Protein AF-A0A7S2KUC4-F1 (afdb_monomer)

Secondary structure (DSSP, 8-state):
-HHHHHHHHHHHHHHHHHT--HHHHHHHTTTTTTTTS---------------------------TT---EEEEETTS---HHHHHHHHHHHHHHHHHHTHHHHHHHHHHHHHHH-SS------------TTTHHHHS-HHHHHHHHHHHHHHHHHEEEE--SSSSHHHHHHHHHHHHHHHHHHHHS-SS-PPPSEEEEETHHHHHHHHHHHHTS---TT----TTGGGHHHHHHHHHHHHHT-EEEE---TTS---TTGGGT-S----------

Organism: NCBI:txid267567

Sequence (274 aa):
RSGKTTALLAIAARYVASTTNSFFHDLLECEATKSTATGEVGDLNQRPSKRQRRHGNDMQTSQSVNEPRVVILDIDHCVNPIKLMLAVREAVLRRFHETDVSRKWIRELKANNNAQGDVTGTTNMEEDSEAQLYDELSAREKKMIERTIMSCLGRINIVQPRDFTYLSLVATLEGLRQRLDHEKKDNNQKQAPTLIMVDSMSTLDSSTQFQESLPAAKGSYSGLSDRNEFFRQLIRLRDAHEVAIIGTSLTTAGRCSIWEKIVTHRVSIEKGMN

Foldseek 3Di:
DLVQLLVLLLVLLLVQLLQDPLLPCVLPVVPVVPPPPDDDDDDDDDDDDDDDPPDDDPPPPPLPLDRAFEEEAPAVVSDDVVSSLVSNLVSNLVSCVVCVVVSVVSVVVVCVVVPPPDDDDDDDDDDDDPPPVLVVDDPVVVVSSVVSSVSSVVRYHYQYFPHNAPVSLLVSLVVLLVVQVCVVPVPPSHARHQEYEYPAVLSVLVNLVVVVPDPDPPPPPVDPVVSCSSVVSVVCSCVVRVHHYHHHDDPVSPPPVVCVVVDPDDDDDDDDPD

pLDDT: mean 70.8, std 19.53, range [30.44, 95.75]

Structure (mmCIF, N/CA/C/O backbone):
data_AF-A0A7S2KUC4-F1
#
_entry.id   AF-A0A7S2KUC4-F1
#
loop_
_atom_site.group_PDB
_atom_site.id
_atom_site.type_symbol
_atom_site.label_atom_id
_atom_site.label_alt_id
_atom_site.label_comp_id
_atom_site.label_asym_id
_atom_site.label_entity_id
_atom_site.label_seq_id
_atom_site.pdbx_PDB_ins_code
_atom_site.Cartn_x
_atom_site.Cartn_y
_atom_site.Cartn_z
_atom_site.occupancy
_atom_site.B_iso_or_equiv
_atom_site.auth_seq_id
_atom_site.auth_comp_id
_atom_site.auth_asym_id
_atom_site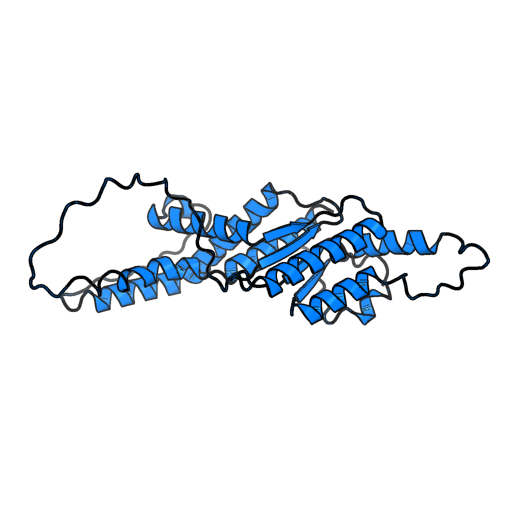.auth_atom_id
_atom_site.pdbx_PDB_model_num
ATOM 1 N N . ARG A 1 1 ? 6.020 15.770 -9.125 1.00 48.53 1 ARG A N 1
ATOM 2 C CA . ARG A 1 1 ? 6.408 14.402 -8.685 1.00 48.53 1 ARG A CA 1
ATOM 3 C C . ARG A 1 1 ? 5.965 14.111 -7.250 1.00 48.53 1 ARG A C 1
ATOM 5 O O . ARG A 1 1 ? 5.350 13.077 -7.054 1.00 48.53 1 ARG A O 1
ATOM 12 N N . SER A 1 2 ? 6.129 15.044 -6.301 1.00 51.44 2 SER A N 1
ATOM 13 C CA . SER A 1 2 ? 5.744 14.861 -4.885 1.00 51.44 2 SER A CA 1
ATOM 14 C C . SER A 1 2 ? 4.291 14.413 -4.625 1.00 51.44 2 SER A C 1
ATOM 16 O O . SER A 1 2 ? 4.044 13.761 -3.617 1.00 51.44 2 SER A O 1
ATOM 18 N N . GLY A 1 3 ? 3.336 14.724 -5.512 1.00 57.81 3 GLY A N 1
ATOM 19 C CA . GLY A 1 3 ? 1.936 14.303 -5.367 1.00 57.81 3 GLY A CA 1
ATOM 20 C C . GLY A 1 3 ? 1.679 12.801 -5.573 1.00 57.81 3 GLY A C 1
ATOM 21 O O . GLY A 1 3 ? 0.796 12.258 -4.922 1.00 57.81 3 GLY A O 1
ATOM 22 N N . LYS A 1 4 ? 2.465 12.109 -6.414 1.00 61.16 4 LYS A N 1
ATOM 23 C CA . LYS A 1 4 ? 2.241 10.684 -6.742 1.00 61.16 4 LYS A CA 1
ATOM 24 C C . LYS A 1 4 ? 2.578 9.767 -5.575 1.00 61.16 4 LYS A C 1
ATOM 26 O O . LYS A 1 4 ? 1.741 8.987 -5.134 1.00 61.16 4 LYS A O 1
ATOM 31 N N . THR A 1 5 ? 3.777 9.956 -5.033 1.00 65.56 5 THR A N 1
ATOM 32 C CA . THR A 1 5 ? 4.242 9.259 -3.841 1.00 65.56 5 THR A CA 1
ATOM 33 C C . THR A 1 5 ? 3.299 9.533 -2.679 1.00 65.56 5 THR A C 1
ATOM 35 O O . THR A 1 5 ? 2.983 8.634 -1.918 1.00 65.56 5 THR A O 1
ATOM 38 N N . THR A 1 6 ? 2.734 10.742 -2.596 1.00 72.75 6 THR A N 1
ATOM 39 C CA . THR A 1 6 ? 1.732 11.067 -1.569 1.00 72.75 6 THR A CA 1
ATOM 40 C C . THR A 1 6 ? 0.452 10.227 -1.717 1.00 72.75 6 THR A C 1
ATOM 42 O O . THR A 1 6 ? -0.046 9.725 -0.714 1.00 72.75 6 THR A O 1
ATOM 45 N N . ALA A 1 7 ? -0.052 9.997 -2.937 1.00 82.06 7 ALA A N 1
ATOM 46 C CA . ALA A 1 7 ? -1.231 9.151 -3.158 1.00 82.06 7 ALA A CA 1
ATOM 47 C C . ALA A 1 7 ? -0.965 7.671 -2.835 1.00 82.06 7 ALA A C 1
ATOM 49 O O . ALA A 1 7 ? -1.777 7.027 -2.175 1.00 82.06 7 ALA A O 1
ATOM 50 N N . LEU A 1 8 ? 0.187 7.138 -3.253 1.00 86.69 8 LEU A N 1
ATOM 51 C CA . LEU A 1 8 ? 0.564 5.750 -2.979 1.00 86.69 8 LEU A CA 1
ATOM 52 C C . LEU A 1 8 ? 0.764 5.503 -1.475 1.00 86.69 8 LEU A C 1
ATOM 54 O O . LEU A 1 8 ? 0.266 4.510 -0.947 1.00 86.69 8 LEU A O 1
ATOM 58 N N . LEU A 1 9 ? 1.394 6.448 -0.768 1.00 90.88 9 LEU A N 1
ATOM 59 C CA . LEU A 1 9 ? 1.511 6.414 0.693 1.00 90.88 9 LEU A CA 1
ATOM 60 C C . LEU A 1 9 ? 0.141 6.474 1.379 1.00 90.88 9 LEU A C 1
ATOM 62 O O . LEU A 1 9 ? -0.088 5.729 2.328 1.00 90.88 9 LEU A O 1
ATOM 66 N N . ALA A 1 10 ? -0.783 7.306 0.889 1.00 90.31 10 ALA A N 1
ATOM 67 C CA . ALA A 1 10 ? -2.141 7.385 1.428 1.00 90.31 10 ALA A CA 1
ATOM 68 C C . ALA A 1 10 ? -2.924 6.075 1.230 1.00 90.31 10 ALA A C 1
ATOM 70 O O . ALA A 1 10 ? -3.626 5.637 2.142 1.00 90.31 10 ALA A O 1
ATOM 71 N N . ILE A 1 11 ? -2.779 5.417 0.075 1.00 91.31 11 ILE A N 1
ATOM 72 C CA . ILE A 1 11 ? -3.391 4.106 -0.191 1.00 91.31 11 ILE A CA 1
ATOM 73 C C . ILE A 1 11 ? -2.800 3.041 0.740 1.00 91.31 11 ILE A C 1
ATOM 75 O O . ILE A 1 11 ? -3.562 2.315 1.376 1.00 91.31 11 ILE A O 1
ATOM 79 N N . ALA A 1 12 ? -1.469 2.974 0.870 1.00 92.94 12 ALA A N 1
ATOM 80 C CA . ALA A 1 12 ? -0.803 2.041 1.781 1.00 92.94 12 ALA A CA 1
ATOM 81 C C . ALA A 1 12 ? -1.276 2.241 3.229 1.00 92.94 12 ALA A C 1
ATOM 83 O O . ALA A 1 12 ? -1.695 1.290 3.889 1.00 92.94 12 ALA A O 1
ATOM 84 N N . ALA A 1 13 ? -1.270 3.492 3.697 1.00 93.75 13 ALA A N 1
ATOM 85 C CA . ALA A 1 13 ? -1.731 3.873 5.025 1.00 93.75 13 ALA A CA 1
ATOM 86 C C . ALA A 1 13 ? -3.186 3.456 5.269 1.00 93.75 13 ALA A C 1
ATOM 88 O O . ALA A 1 13 ? -3.485 2.817 6.278 1.00 93.75 13 ALA A O 1
ATOM 89 N N . ARG A 1 14 ? -4.087 3.755 4.325 1.00 92.94 14 ARG A N 1
ATOM 90 C CA . ARG A 1 14 ? -5.501 3.371 4.417 1.00 92.94 14 ARG A CA 1
ATOM 91 C C . ARG A 1 14 ? -5.710 1.869 4.411 1.00 92.94 14 ARG A C 1
ATOM 93 O O . ARG A 1 14 ? -6.513 1.387 5.204 1.00 92.94 14 ARG A O 1
ATOM 100 N N . TYR A 1 15 ? -5.008 1.133 3.557 1.00 93.44 15 TYR A N 1
ATOM 101 C CA . TYR A 1 15 ? -5.121 -0.322 3.497 1.00 93.44 15 TYR A CA 1
ATOM 102 C C . TYR A 1 15 ? -4.732 -0.960 4.836 1.00 93.44 15 TYR A C 1
ATOM 104 O O . TYR A 1 15 ? -5.495 -1.735 5.413 1.00 93.44 15 TYR A O 1
ATOM 112 N N . VAL A 1 16 ? -3.581 -0.568 5.382 1.00 92.88 16 VAL A N 1
ATOM 113 C CA . VAL A 1 16 ? -3.057 -1.091 6.650 1.00 92.88 16 VAL A CA 1
ATOM 114 C C . VAL A 1 16 ? -3.937 -0.676 7.838 1.00 92.88 16 VAL A C 1
ATOM 116 O O . VAL A 1 16 ? -4.210 -1.503 8.710 1.00 92.88 16 VAL A O 1
ATOM 119 N N . ALA A 1 17 ? -4.446 0.560 7.857 1.00 91.56 17 ALA A N 1
ATOM 120 C CA . ALA A 1 17 ? -5.370 1.029 8.891 1.00 91.56 17 ALA A CA 1
ATOM 121 C C . ALA A 1 17 ? -6.743 0.340 8.816 1.00 91.56 17 ALA A C 1
ATOM 123 O O . ALA A 1 17 ? -7.307 -0.011 9.844 1.00 91.56 17 ALA A O 1
ATOM 124 N N . SER A 1 18 ? -7.285 0.100 7.621 1.00 89.75 18 SER A N 1
ATOM 125 C CA . SER A 1 18 ? -8.616 -0.514 7.461 1.00 89.75 18 SER A CA 1
ATOM 126 C C . SER A 1 18 ? -8.637 -1.991 7.848 1.00 89.75 18 SER A C 1
ATOM 128 O O . SER A 1 18 ? -9.672 -2.514 8.250 1.00 89.75 18 SER A O 1
ATOM 130 N N . THR A 1 19 ? -7.487 -2.651 7.733 1.00 87.19 19 THR A N 1
ATOM 131 C CA . THR A 1 19 ? -7.305 -4.081 8.009 1.00 87.19 19 THR A CA 1
ATOM 132 C C . THR A 1 19 ? -6.829 -4.371 9.430 1.00 87.19 19 THR A C 1
ATOM 134 O O . THR A 1 19 ? -6.684 -5.536 9.791 1.00 87.19 19 THR A O 1
ATOM 137 N N . THR A 1 20 ? -6.575 -3.345 10.251 1.00 84.44 20 THR A N 1
ATOM 138 C CA . THR A 1 20 ? -6.229 -3.565 11.658 1.00 84.44 20 THR A CA 1
ATOM 139 C C . THR A 1 20 ? -7.475 -3.826 12.494 1.00 84.44 20 THR A C 1
ATOM 141 O O . THR A 1 20 ? -8.468 -3.100 12.412 1.00 84.44 20 THR A O 1
ATOM 144 N N . ASN A 1 21 ? -7.385 -4.827 13.366 1.00 80.69 21 ASN A N 1
ATOM 145 C CA . ASN A 1 21 ? -8.414 -5.118 14.365 1.00 80.69 21 ASN A CA 1
ATOM 146 C C . ASN A 1 21 ? -8.075 -4.531 15.745 1.00 80.69 21 ASN A C 1
ATOM 148 O O . ASN A 1 21 ? -8.793 -4.776 16.716 1.00 80.69 21 ASN A O 1
ATOM 152 N N . SER A 1 22 ? -7.004 -3.734 15.844 1.00 78.88 22 SER A N 1
ATOM 153 C CA . SER A 1 22 ? -6.486 -3.190 17.110 1.00 78.88 22 SER A CA 1
ATOM 154 C C . SER A 1 22 ? -7.544 -2.451 17.938 1.00 78.88 22 SER A C 1
ATOM 156 O O . SER A 1 22 ? -7.530 -2.527 19.163 1.00 78.88 22 SER A O 1
ATOM 158 N N . PHE A 1 23 ? -8.507 -1.790 17.286 1.00 77.31 23 PHE A N 1
ATOM 159 C CA . PHE A 1 23 ? -9.583 -1.058 17.966 1.00 77.31 23 PHE A CA 1
ATOM 160 C C . PHE A 1 23 ? -10.619 -1.947 18.662 1.00 77.31 23 PHE A C 1
ATOM 162 O O . PHE A 1 23 ? -11.388 -1.459 19.489 1.00 77.31 23 PHE A O 1
ATOM 169 N N . PHE A 1 24 ? -10.654 -3.237 18.332 1.00 74.44 24 PHE A N 1
ATOM 170 C CA . PHE A 1 24 ? -11.605 -4.195 18.886 1.00 74.44 24 PHE A CA 1
ATOM 171 C C . PHE A 1 24 ? -10.948 -5.147 19.891 1.00 74.44 24 PHE A C 1
ATOM 173 O O . PHE A 1 24 ? -11.598 -5.534 20.861 1.00 74.44 24 PHE A O 1
ATOM 180 N N . HIS A 1 25 ? -9.658 -5.467 19.729 1.00 69.94 25 HIS A N 1
ATOM 181 C CA . HIS A 1 25 ? -8.921 -6.349 20.646 1.00 69.94 25 HIS A CA 1
ATOM 182 C C . HIS A 1 25 ? -8.871 -5.809 22.083 1.00 69.94 25 HIS A C 1
ATOM 184 O O . HIS A 1 25 ? -9.288 -6.508 23.004 1.00 69.94 25 HIS A O 1
ATOM 190 N N . ASP A 1 26 ? -8.508 -4.537 22.276 1.00 63.62 26 ASP A N 1
ATOM 191 C CA . ASP A 1 26 ? -8.471 -3.900 23.606 1.00 63.62 26 ASP A CA 1
ATOM 192 C C . ASP A 1 26 ? -9.860 -3.819 24.275 1.00 63.62 26 ASP A C 1
ATOM 194 O O . ASP A 1 26 ? -9.962 -3.633 25.492 1.00 63.62 26 ASP A O 1
ATOM 198 N N . LEU A 1 27 ? -10.941 -3.916 23.491 1.00 60.72 27 LEU A N 1
ATOM 199 C CA . LEU A 1 27 ? -12.302 -3.989 24.014 1.00 60.72 27 LEU A CA 1
ATOM 200 C C . LEU A 1 27 ? -12.669 -5.426 24.395 1.00 60.72 27 LEU A C 1
ATOM 202 O O . LEU A 1 27 ? -13.368 -5.599 25.389 1.00 60.72 27 LEU A O 1
ATOM 206 N N . LEU A 1 28 ? -12.245 -6.435 23.632 1.00 59.72 28 LEU A N 1
ATOM 207 C CA . LEU A 1 28 ? -12.617 -7.848 23.802 1.00 59.72 28 LEU A CA 1
ATOM 208 C C . LEU A 1 28 ? -11.747 -8.604 24.825 1.00 59.72 28 LEU A C 1
ATOM 210 O O . LEU A 1 28 ? -12.254 -9.476 25.524 1.00 59.72 28 LEU A O 1
ATOM 214 N N . GLU A 1 29 ? -10.475 -8.239 25.000 1.00 55.22 29 GLU A N 1
ATOM 215 C CA . GLU A 1 29 ? -9.544 -8.932 25.913 1.00 55.22 29 GLU A CA 1
ATOM 216 C C . GLU A 1 29 ? -9.874 -8.782 27.412 1.00 55.22 29 GLU A C 1
ATOM 218 O O . GLU A 1 29 ? -9.323 -9.499 28.251 1.00 55.22 29 GLU A O 1
ATOM 223 N N . CYS A 1 30 ? -10.825 -7.917 27.781 1.00 45.66 30 CYS A N 1
ATOM 224 C CA . CYS A 1 30 ? -11.305 -7.816 29.162 1.00 45.66 30 CYS A CA 1
ATOM 225 C C . CYS A 1 30 ? -12.110 -9.043 29.646 1.00 45.66 30 CYS A C 1
ATOM 227 O O . CYS A 1 30 ? -12.349 -9.148 30.849 1.00 45.66 30 CYS A O 1
ATOM 229 N N . GLU A 1 31 ? -12.515 -9.963 28.764 1.00 41.81 31 GLU A N 1
ATOM 230 C CA . GLU A 1 31 ? -13.236 -11.192 29.148 1.00 41.81 31 GLU A CA 1
ATOM 231 C C . GLU A 1 31 ? -12.295 -12.379 29.418 1.00 41.81 31 GLU A C 1
ATOM 233 O O . GLU A 1 31 ? -12.530 -13.159 30.340 1.00 41.81 31 GLU A O 1
ATOM 238 N N . ALA A 1 32 ? -11.170 -12.479 28.702 1.00 40.72 32 ALA A N 1
ATOM 239 C CA . ALA A 1 32 ? -10.271 -13.634 28.800 1.00 40.72 32 ALA A CA 1
ATOM 240 C C . ALA A 1 32 ? -9.505 -13.720 30.135 1.00 40.72 32 ALA A C 1
ATOM 242 O O . ALA A 1 32 ? -9.087 -14.799 30.544 1.00 40.72 32 ALA A O 1
ATOM 243 N N . THR A 1 33 ? -9.338 -12.601 30.845 1.00 40.59 33 THR A N 1
ATOM 244 C CA . THR A 1 33 ? -8.588 -12.553 32.114 1.00 40.59 33 THR A CA 1
ATOM 245 C C . THR A 1 33 ? -9.462 -12.649 33.366 1.00 40.59 33 THR A C 1
ATOM 247 O O . THR A 1 33 ? -8.925 -12.764 34.464 1.00 40.59 33 THR A O 1
ATOM 250 N N . LYS A 1 34 ? -10.797 -12.655 33.232 1.00 40.62 34 LYS A N 1
ATOM 251 C CA . LYS A 1 34 ? -11.718 -12.827 34.374 1.00 40.62 34 LYS A CA 1
ATOM 252 C C . LYS A 1 34 ? -12.204 -14.266 34.577 1.00 40.62 34 LYS A C 1
ATOM 254 O O . LYS A 1 34 ? -12.684 -14.579 35.658 1.00 40.62 34 LYS A O 1
ATOM 259 N N . SER A 1 35 ? -12.029 -15.156 33.597 1.00 36.62 35 SER A N 1
ATOM 260 C CA . SER A 1 35 ? -12.519 -16.544 33.676 1.00 36.62 35 SER A CA 1
ATOM 261 C C . SER A 1 35 ? -11.592 -17.528 34.417 1.00 36.62 35 SER A C 1
ATOM 263 O O . SER A 1 35 ? -11.930 -18.703 34.522 1.00 36.62 35 SER A O 1
ATOM 265 N N . THR A 1 36 ? -10.437 -17.098 34.935 1.00 37.47 36 THR A N 1
ATOM 266 C CA . 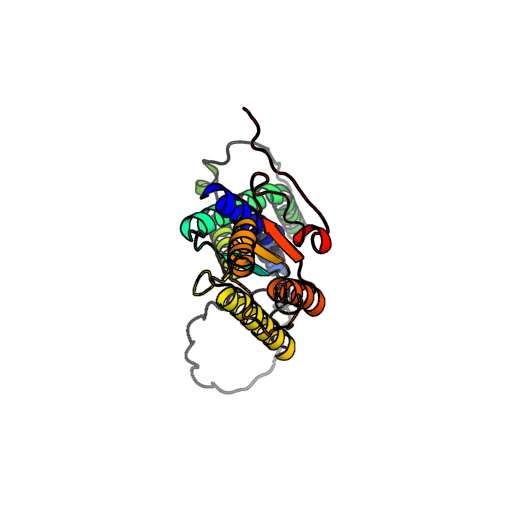THR A 1 36 ? -9.483 -17.977 35.654 1.00 37.47 36 THR A CA 1
ATOM 267 C C . THR A 1 36 ? -9.341 -17.678 37.146 1.00 37.47 36 THR A C 1
ATOM 269 O O . THR A 1 36 ? -8.501 -18.278 37.809 1.00 37.47 36 THR A O 1
ATOM 272 N N . ALA A 1 37 ? -10.169 -16.797 37.709 1.00 39.00 37 ALA A N 1
ATOM 273 C CA . ALA A 1 37 ? -10.096 -16.428 39.121 1.00 39.00 37 ALA A CA 1
ATOM 274 C C . ALA A 1 37 ? -11.438 -16.638 39.836 1.00 39.00 37 ALA A C 1
ATOM 276 O O . ALA A 1 37 ? -12.053 -15.683 40.288 1.00 39.00 37 ALA A O 1
ATOM 277 N N . THR A 1 38 ? -11.916 -17.879 39.922 1.00 39.94 38 THR A N 1
ATOM 278 C CA . THR A 1 38 ? -12.872 -18.314 40.961 1.00 39.94 38 THR A CA 1
ATOM 279 C C . THR A 1 38 ? -12.853 -19.842 41.056 1.00 39.94 38 THR A C 1
ATOM 281 O O . THR A 1 38 ? -13.310 -20.532 40.151 1.00 39.94 38 THR A O 1
ATOM 284 N N . GLY A 1 39 ? -12.285 -20.371 42.144 1.00 33.72 39 GLY A N 1
ATOM 285 C CA . GLY A 1 39 ? -12.227 -21.808 42.425 1.00 33.72 39 GLY A CA 1
ATOM 286 C C . GLY A 1 39 ? -11.070 -22.182 43.350 1.00 33.72 39 GLY A C 1
ATOM 287 O O . GLY A 1 39 ? -10.055 -22.700 42.898 1.00 33.72 39 GLY A O 1
ATOM 288 N N . GLU A 1 40 ? -11.211 -21.862 44.636 1.00 40.31 40 GLU A N 1
ATOM 289 C CA . GLU A 1 40 ? -10.335 -22.305 45.726 1.00 40.31 40 GLU A CA 1
ATOM 290 C C . GLU A 1 40 ? -10.386 -23.835 45.921 1.00 40.31 40 GLU A C 1
ATOM 292 O O . GLU A 1 40 ? -11.439 -24.444 45.750 1.00 40.31 40 GLU A O 1
ATOM 297 N N . VAL A 1 41 ? -9.263 -24.441 46.335 1.00 39.25 41 VAL A N 1
ATOM 298 C CA . VAL A 1 41 ? -9.060 -25.154 47.623 1.00 39.25 41 VAL A CA 1
ATOM 299 C C . VAL A 1 41 ? -7.841 -26.096 47.512 1.00 39.25 41 VAL A C 1
ATOM 301 O O . VAL A 1 41 ? -7.879 -27.091 46.803 1.00 39.25 41 VAL A O 1
ATOM 304 N N . GLY A 1 42 ? -6.785 -25.750 48.267 1.00 34.34 42 GLY A N 1
ATOM 305 C CA . GLY A 1 42 ? -5.837 -26.642 48.962 1.00 34.34 42 GLY A CA 1
ATOM 306 C C . GLY A 1 42 ? -4.931 -27.587 48.158 1.00 34.34 42 GLY A C 1
ATOM 307 O O . GLY A 1 42 ? -5.398 -28.593 47.650 1.00 34.34 42 GLY A O 1
ATOM 308 N N . ASP A 1 43 ? -3.608 -27.378 48.200 1.00 32.38 43 ASP A N 1
ATOM 309 C CA . ASP A 1 43 ? -2.782 -28.145 49.148 1.00 32.38 43 ASP A CA 1
ATOM 310 C C . ASP A 1 43 ? -1.354 -27.586 49.307 1.00 32.38 43 ASP A C 1
ATOM 312 O O . ASP A 1 43 ? -0.802 -26.910 48.436 1.00 32.38 43 ASP A O 1
ATOM 316 N N . LEU A 1 44 ? -0.795 -27.850 50.485 1.00 44.94 44 LEU A N 1
ATOM 317 C CA . LEU A 1 44 ? 0.478 -27.375 51.015 1.00 44.94 44 LEU A CA 1
ATOM 318 C C . LEU A 1 44 ? 1.720 -27.843 50.228 1.00 44.94 44 LEU A C 1
ATOM 320 O O . LEU A 1 44 ? 1.765 -28.922 49.650 1.00 44.94 44 LEU A O 1
ATOM 324 N N . ASN A 1 45 ? 2.799 -27.076 50.431 1.00 40.69 45 ASN A N 1
ATOM 325 C CA . ASN A 1 45 ? 4.216 -27.389 50.196 1.00 40.69 45 ASN A CA 1
ATOM 326 C C . ASN A 1 45 ? 4.755 -27.222 48.768 1.00 40.69 45 ASN A C 1
ATOM 328 O O . ASN A 1 45 ? 4.766 -28.170 47.988 1.00 40.69 45 ASN A O 1
ATOM 332 N N . GLN A 1 46 ? 5.431 -26.088 48.516 1.00 36.22 46 GLN A N 1
ATOM 333 C CA . GLN A 1 46 ? 6.778 -26.109 47.926 1.00 36.22 46 GLN A CA 1
ATOM 334 C C . GLN A 1 46 ? 7.552 -24.780 48.064 1.00 36.22 46 GLN A C 1
ATOM 336 O O . GLN A 1 46 ? 7.001 -23.687 48.109 1.00 36.22 46 GLN A O 1
ATOM 341 N N . ARG A 1 47 ? 8.870 -24.951 48.203 1.00 35.84 47 ARG A N 1
ATOM 342 C CA . ARG A 1 47 ? 9.942 -24.028 48.622 1.00 35.84 47 ARG A CA 1
ATOM 343 C C . ARG A 1 47 ? 10.129 -22.754 47.769 1.00 35.84 47 ARG A C 1
ATOM 345 O O . ARG A 1 47 ? 9.817 -22.756 46.581 1.00 35.84 47 ARG A O 1
ATOM 352 N N . PRO A 1 48 ? 10.778 -21.707 48.326 1.00 37.12 48 PRO A N 1
ATOM 353 C CA . PRO A 1 48 ? 11.031 -20.455 47.619 1.00 37.12 48 PRO A CA 1
ATOM 354 C C . PRO A 1 48 ? 12.150 -20.622 46.582 1.00 37.12 48 PRO A C 1
ATOM 356 O O . PRO A 1 48 ? 13.326 -20.765 46.923 1.00 37.12 48 PRO A O 1
ATOM 359 N N . SER A 1 49 ? 11.789 -20.578 45.299 1.00 35.88 49 SER A N 1
ATOM 360 C CA . SER A 1 49 ? 12.751 -20.530 44.197 1.00 35.88 49 SER A CA 1
ATOM 361 C C . SER A 1 49 ? 13.118 -19.084 43.849 1.00 35.88 49 SER A C 1
ATOM 363 O O . SER A 1 49 ? 12.269 -18.236 43.596 1.00 35.88 49 SER A O 1
ATOM 365 N N . LYS A 1 50 ? 14.430 -18.845 43.907 1.00 38.62 50 LYS A N 1
ATOM 366 C CA . LYS A 1 50 ? 15.256 -17.713 43.456 1.00 38.62 50 LYS A CA 1
ATOM 367 C C . LYS A 1 50 ? 14.558 -16.594 42.662 1.00 38.62 50 LYS A C 1
ATOM 369 O O . LYS A 1 50 ? 14.018 -16.813 41.586 1.00 38.62 50 LYS A O 1
ATOM 374 N N . ARG A 1 51 ? 14.764 -15.358 43.150 1.00 37.62 51 ARG A N 1
ATOM 375 C CA . ARG A 1 51 ? 14.630 -14.069 42.443 1.00 37.62 51 ARG A CA 1
ATOM 376 C C . ARG A 1 51 ? 15.065 -14.177 40.972 1.00 37.62 51 ARG A C 1
ATOM 378 O O . ARG A 1 51 ? 16.246 -14.047 40.652 1.00 37.62 51 ARG A O 1
ATOM 385 N N . GLN A 1 52 ? 14.093 -14.342 40.085 1.00 31.75 52 GLN A N 1
ATOM 386 C CA . GLN A 1 52 ? 14.254 -14.110 38.659 1.00 31.75 52 GLN A CA 1
ATOM 387 C C . GLN A 1 52 ? 14.170 -12.598 38.444 1.00 31.75 52 GLN A C 1
ATOM 389 O O . GLN A 1 52 ? 13.132 -11.971 38.667 1.00 31.75 52 GLN A O 1
ATOM 394 N N . ARG A 1 53 ? 15.311 -11.987 38.106 1.00 34.59 53 ARG A N 1
ATOM 395 C CA . ARG A 1 53 ? 15.370 -10.594 37.656 1.00 34.59 53 ARG A CA 1
ATOM 396 C C . ARG A 1 53 ? 14.385 -10.449 36.498 1.00 34.59 53 ARG A C 1
ATOM 398 O O . ARG A 1 53 ? 14.543 -11.113 35.479 1.00 34.59 53 ARG A O 1
ATOM 405 N N . ARG A 1 54 ? 13.383 -9.587 36.682 1.00 32.09 54 ARG A N 1
ATOM 406 C CA . ARG A 1 54 ? 12.529 -9.079 35.609 1.00 32.09 54 ARG A CA 1
ATOM 407 C C . ARG A 1 54 ? 13.447 -8.441 34.569 1.00 32.09 54 ARG A C 1
ATOM 409 O O . ARG A 1 54 ? 13.955 -7.343 34.791 1.00 32.09 54 ARG A O 1
ATOM 416 N N . HIS A 1 55 ? 13.722 -9.164 33.487 1.00 33.62 55 HIS A N 1
ATOM 417 C CA . HIS A 1 55 ? 14.162 -8.520 32.262 1.00 33.62 55 HIS A CA 1
ATOM 418 C C . HIS A 1 55 ? 13.038 -7.590 31.823 1.00 33.62 55 HIS A C 1
ATOM 420 O O . HIS A 1 55 ? 11.861 -7.939 31.926 1.00 33.62 55 HIS A O 1
ATOM 426 N N . GLY A 1 56 ? 13.434 -6.365 31.481 1.00 30.77 56 GLY A N 1
ATOM 427 C CA . GLY A 1 56 ? 12.529 -5.309 31.073 1.00 30.77 56 GLY A CA 1
ATOM 428 C C . GLY A 1 56 ? 11.619 -5.801 29.963 1.00 30.77 56 GLY A C 1
ATOM 429 O O . GLY A 1 56 ? 12.024 -6.619 29.144 1.00 30.77 56 GLY A O 1
ATOM 430 N N . ASN A 1 57 ? 10.385 -5.310 30.000 1.00 30.44 57 ASN A N 1
ATOM 431 C CA . ASN A 1 57 ? 9.407 -5.456 28.940 1.00 30.44 57 ASN A CA 1
ATOM 432 C C . ASN A 1 57 ? 10.054 -5.087 27.602 1.00 30.44 57 ASN A C 1
ATOM 434 O O . ASN A 1 57 ? 10.083 -3.913 27.228 1.00 30.44 57 ASN A O 1
ATOM 438 N N . ASP A 1 58 ? 10.538 -6.093 26.882 1.00 31.64 58 ASP A N 1
ATOM 439 C CA . ASP A 1 58 ? 10.629 -6.012 25.443 1.00 31.64 58 ASP A CA 1
ATOM 440 C C . ASP A 1 58 ? 9.200 -5.803 24.974 1.00 31.64 58 ASP A C 1
ATOM 442 O O . ASP A 1 58 ? 8.332 -6.672 25.071 1.00 31.64 58 ASP A O 1
ATOM 446 N N . MET A 1 59 ? 8.953 -4.588 24.505 1.00 37.59 59 MET A N 1
ATOM 447 C CA . MET A 1 59 ? 7.775 -4.202 23.756 1.00 37.59 59 MET A CA 1
ATOM 448 C C . MET A 1 59 ? 7.842 -4.884 22.380 1.00 37.59 59 MET A C 1
ATOM 450 O O . MET A 1 59 ? 7.788 -4.233 21.340 1.00 37.59 59 MET A O 1
ATOM 454 N N . GLN A 1 60 ? 7.986 -6.213 22.367 1.00 35.91 60 GLN A N 1
ATOM 455 C CA . GLN A 1 60 ? 7.568 -7.045 21.257 1.00 35.91 60 GLN A CA 1
ATOM 456 C C . GLN A 1 60 ? 6.057 -6.913 21.230 1.00 35.91 60 GLN A C 1
ATOM 458 O O . GLN A 1 60 ? 5.314 -7.638 21.885 1.00 35.91 60 GLN A O 1
ATOM 463 N N . THR A 1 61 ? 5.614 -5.889 20.508 1.00 42.25 61 THR A N 1
ATOM 464 C CA . THR A 1 61 ? 4.294 -5.877 19.908 1.00 42.25 61 THR A CA 1
ATOM 465 C C . THR A 1 61 ? 4.160 -7.224 19.217 1.00 42.25 61 THR A C 1
ATOM 467 O O . THR A 1 61 ? 4.802 -7.484 18.202 1.00 42.25 61 THR A O 1
ATOM 470 N N . SER A 1 62 ? 3.412 -8.130 19.839 1.00 43.59 62 SER A N 1
ATOM 471 C CA . SER A 1 62 ? 2.940 -9.351 19.218 1.00 43.59 62 SER A CA 1
ATOM 472 C C . SER A 1 62 ? 2.082 -8.901 18.045 1.00 43.59 62 SER A C 1
ATOM 474 O O . SER A 1 62 ? 0.878 -8.694 18.193 1.00 43.59 62 SER A O 1
ATOM 476 N N . GLN A 1 63 ? 2.725 -8.621 16.907 1.00 50.00 63 GLN A N 1
ATOM 477 C CA . GLN A 1 63 ? 2.053 -8.460 15.631 1.00 50.00 63 GLN A CA 1
ATOM 478 C C . GLN A 1 63 ? 1.194 -9.704 15.501 1.00 50.00 63 GLN A C 1
ATOM 480 O O . GLN A 1 63 ? 1.717 -10.819 15.474 1.00 50.00 63 GLN A O 1
ATOM 485 N N . SER A 1 64 ? -0.125 -9.517 15.561 1.00 53.03 64 SER A N 1
ATOM 486 C CA . SER A 1 64 ? -1.028 -10.644 15.419 1.00 53.03 64 SER A CA 1
ATOM 487 C C . SER A 1 64 ? -0.699 -11.312 14.086 1.00 53.03 64 SER A C 1
ATOM 489 O O . SER A 1 64 ? -0.472 -10.635 13.081 1.00 53.03 64 SER A O 1
ATOM 491 N N . VAL A 1 65 ? -0.607 -12.639 14.116 1.00 55.28 65 VAL A N 1
ATOM 492 C CA . VAL A 1 65 ? -0.047 -13.512 13.067 1.00 55.28 65 VAL A CA 1
ATOM 493 C C . VAL A 1 65 ? -0.711 -13.329 11.686 1.00 55.28 65 VAL A C 1
ATOM 495 O O . VAL A 1 65 ? -0.209 -13.834 10.689 1.00 55.28 65 VAL A O 1
ATOM 498 N N . ASN A 1 66 ? -1.795 -12.551 11.608 1.00 64.44 66 ASN A N 1
ATOM 499 C CA . ASN A 1 66 ? -2.655 -12.411 10.439 1.00 64.44 66 ASN A CA 1
ATOM 500 C C . ASN A 1 66 ? -2.815 -10.963 9.932 1.00 64.44 66 ASN A C 1
ATOM 502 O O . ASN A 1 66 ? -3.702 -10.709 9.116 1.00 64.44 66 ASN A O 1
ATOM 506 N N . GLU A 1 67 ? -2.046 -9.984 10.426 1.00 75.88 67 GLU A N 1
ATOM 507 C CA . GLU A 1 67 ? -2.182 -8.611 9.917 1.00 75.88 67 GLU A CA 1
ATOM 508 C C . GLU A 1 67 ? -1.446 -8.409 8.577 1.00 75.88 67 GLU A C 1
ATOM 510 O O . GLU A 1 67 ? -0.256 -8.721 8.460 1.00 75.88 67 GLU A O 1
ATOM 515 N N . PRO A 1 68 ? -2.105 -7.811 7.566 1.00 82.12 68 PRO A N 1
ATOM 516 C CA . PRO A 1 68 ? -1.519 -7.665 6.241 1.00 82.12 68 PRO A CA 1
ATOM 517 C C . PRO A 1 68 ? -0.353 -6.672 6.242 1.00 82.12 68 PRO A C 1
ATOM 519 O O . PRO A 1 68 ? -0.434 -5.587 6.834 1.00 82.12 68 PRO A O 1
ATOM 522 N N . ARG A 1 69 ? 0.720 -7.041 5.533 1.00 89.25 69 ARG A N 1
ATOM 523 C CA . ARG A 1 69 ? 1.933 -6.234 5.322 1.00 89.25 69 ARG A CA 1
ATOM 524 C C . ARG A 1 69 ? 1.961 -5.651 3.909 1.00 89.25 69 ARG A C 1
ATOM 526 O O . ARG A 1 69 ? 1.520 -6.293 2.953 1.00 89.25 69 ARG A O 1
ATOM 533 N N . VAL A 1 70 ? 2.520 -4.450 3.787 1.00 91.94 70 VAL A N 1
ATOM 534 C CA . VAL A 1 70 ? 2.695 -3.732 2.518 1.00 91.94 70 VAL A CA 1
ATOM 535 C C . VAL A 1 70 ? 4.179 -3.505 2.265 1.00 91.94 70 VAL A C 1
ATOM 537 O O . VAL A 1 70 ? 4.920 -3.146 3.178 1.00 91.94 70 VAL A O 1
ATOM 540 N N . VAL A 1 71 ? 4.613 -3.685 1.023 1.00 92.88 71 VAL A N 1
ATOM 541 C CA . VAL A 1 71 ? 5.953 -3.314 0.559 1.00 92.88 71 VAL A CA 1
ATOM 542 C C . VAL A 1 71 ? 5.823 -2.211 -0.485 1.00 92.88 71 VAL A C 1
ATOM 544 O O . VAL A 1 71 ? 5.055 -2.349 -1.430 1.00 92.88 71 VAL A O 1
ATOM 547 N N . ILE A 1 72 ? 6.575 -1.126 -0.338 1.00 92.75 72 ILE A N 1
ATOM 548 C CA . ILE A 1 72 ? 6.659 -0.031 -1.304 1.00 92.75 72 ILE A CA 1
ATOM 549 C C . ILE A 1 72 ? 8.041 -0.076 -1.949 1.00 92.75 72 ILE A C 1
ATOM 551 O O . ILE A 1 72 ? 9.044 0.143 -1.274 1.00 92.75 72 ILE A O 1
ATOM 555 N N . LEU A 1 73 ? 8.087 -0.346 -3.250 1.00 90.38 73 LEU A N 1
ATOM 556 C CA . LEU A 1 73 ? 9.269 -0.189 -4.088 1.00 90.38 73 LEU A CA 1
ATOM 557 C C . LEU A 1 73 ? 9.378 1.286 -4.492 1.00 90.38 73 LEU A C 1
ATOM 559 O O . LEU A 1 73 ? 8.717 1.734 -5.431 1.00 90.38 73 LEU A O 1
ATOM 563 N N . ASP A 1 74 ? 10.184 2.034 -3.739 1.00 89.31 74 ASP A N 1
ATOM 564 C CA . ASP A 1 74 ? 10.443 3.460 -3.949 1.00 89.31 74 ASP A CA 1
ATOM 565 C C . ASP A 1 74 ? 11.635 3.635 -4.887 1.00 89.31 74 ASP A C 1
ATOM 567 O O . ASP A 1 74 ? 12.781 3.796 -4.471 1.00 89.31 74 ASP A O 1
ATOM 571 N N . ILE A 1 75 ? 11.350 3.538 -6.180 1.00 84.56 75 ILE A N 1
ATOM 572 C CA . ILE A 1 75 ? 12.363 3.545 -7.233 1.00 84.56 75 ILE A CA 1
ATOM 573 C C . ILE A 1 75 ? 12.970 4.942 -7.410 1.00 84.56 75 ILE A C 1
ATOM 575 O O . ILE A 1 75 ? 14.147 5.078 -7.740 1.00 84.56 75 ILE A O 1
ATOM 579 N N . ASP A 1 76 ? 12.169 5.979 -7.173 1.00 82.06 76 ASP A N 1
ATOM 580 C CA . ASP A 1 76 ? 12.568 7.373 -7.364 1.00 82.06 76 ASP A CA 1
ATOM 581 C C . ASP A 1 76 ? 13.151 8.009 -6.087 1.00 82.06 76 ASP A C 1
ATOM 583 O O . ASP A 1 76 ? 13.415 9.214 -6.082 1.00 82.06 76 ASP A O 1
ATOM 587 N N . HIS A 1 77 ? 13.313 7.245 -4.999 1.00 84.31 77 HIS A N 1
ATOM 588 C CA . HIS A 1 77 ? 13.711 7.744 -3.671 1.00 84.31 77 HIS A CA 1
ATOM 589 C C . HIS A 1 77 ? 12.873 8.945 -3.200 1.00 84.31 77 HIS A C 1
ATOM 591 O O . HIS A 1 77 ? 13.375 9.903 -2.606 1.00 84.31 77 HIS A O 1
ATOM 597 N N . CYS A 1 78 ? 11.582 8.934 -3.521 1.00 83.56 78 CYS A N 1
ATOM 598 C CA . CYS A 1 78 ? 10.678 10.054 -3.287 1.00 83.56 78 CYS A CA 1
ATOM 599 C C . CYS A 1 78 ? 9.865 9.902 -1.998 1.00 83.56 78 CYS A C 1
ATOM 601 O O . CYS A 1 78 ? 9.137 10.833 -1.621 1.00 83.56 78 CYS A O 1
ATOM 603 N N . VAL A 1 79 ? 9.950 8.755 -1.314 1.00 87.31 79 VAL A N 1
ATOM 604 C CA . VAL A 1 79 ? 9.204 8.529 -0.077 1.00 87.31 79 VAL A CA 1
ATOM 605 C C . VAL A 1 79 ? 9.785 9.380 1.046 1.00 87.31 79 VAL A C 1
ATOM 607 O O . VAL A 1 79 ? 10.931 9.237 1.460 1.00 87.31 79 VAL A O 1
ATOM 610 N N . ASN A 1 80 ? 8.948 10.270 1.576 1.00 89.50 80 ASN A N 1
ATOM 611 C CA . ASN A 1 80 ? 9.271 11.080 2.740 1.00 89.50 80 ASN A CA 1
ATOM 612 C C . ASN A 1 80 ? 8.676 10.422 4.004 1.00 89.50 80 ASN A C 1
ATOM 614 O O . ASN A 1 80 ? 7.447 10.322 4.095 1.00 89.50 80 ASN A O 1
ATOM 618 N N . PRO A 1 81 ? 9.499 10.029 4.997 1.00 89.56 81 PRO A N 1
ATOM 619 C CA . PRO A 1 81 ? 9.022 9.373 6.218 1.00 89.56 81 PRO A CA 1
ATOM 620 C C . PRO A 1 81 ? 7.997 10.194 7.009 1.00 89.56 81 PRO A C 1
ATOM 622 O O . PRO A 1 81 ? 7.049 9.635 7.556 1.00 89.56 81 PRO A O 1
ATOM 625 N N . ILE A 1 82 ? 8.133 11.524 7.026 1.00 91.25 82 ILE A N 1
ATOM 626 C CA . ILE A 1 82 ? 7.190 12.421 7.709 1.00 91.25 82 ILE A CA 1
ATOM 627 C C . ILE A 1 82 ? 5.828 12.362 7.016 1.00 91.25 82 ILE A C 1
ATOM 629 O O . ILE A 1 82 ? 4.802 12.253 7.680 1.00 91.25 82 ILE A O 1
ATOM 633 N N . LYS A 1 83 ? 5.804 12.372 5.677 1.00 91.44 83 LYS A N 1
ATOM 634 C CA . LYS 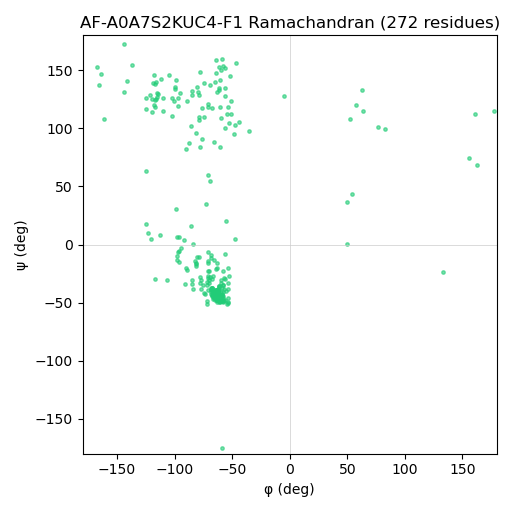A 1 83 ? 4.550 12.243 4.918 1.00 91.44 83 LYS A CA 1
ATOM 635 C C . LYS A 1 83 ? 3.888 10.888 5.132 1.00 91.44 83 LYS A C 1
ATOM 637 O O . LYS A 1 83 ? 2.671 10.843 5.257 1.00 91.44 83 LYS A O 1
ATOM 642 N N . LEU A 1 84 ? 4.672 9.809 5.201 1.00 92.88 84 LEU A N 1
ATOM 643 C CA . LEU A 1 84 ? 4.146 8.486 5.535 1.00 92.88 84 LEU A CA 1
ATOM 644 C C . LEU A 1 84 ? 3.514 8.488 6.932 1.00 92.88 84 LEU A C 1
ATOM 646 O O . LEU A 1 84 ? 2.381 8.049 7.087 1.00 92.88 84 LEU A O 1
ATOM 650 N N . MET A 1 85 ? 4.214 9.024 7.933 1.00 94.12 85 MET A N 1
ATOM 651 C CA . MET A 1 85 ? 3.705 9.111 9.302 1.00 94.12 85 MET A CA 1
ATOM 652 C C . MET A 1 85 ? 2.401 9.913 9.378 1.00 94.12 85 MET A C 1
ATOM 654 O O . MET A 1 85 ? 1.455 9.474 10.029 1.00 94.12 85 MET A O 1
ATOM 658 N N . LEU A 1 86 ? 2.326 11.059 8.694 1.00 93.44 86 LEU A N 1
ATOM 659 C CA . LEU A 1 86 ? 1.109 11.871 8.636 1.00 93.44 86 LEU A CA 1
ATOM 660 C C . LEU A 1 86 ? -0.038 11.127 7.941 1.00 93.44 86 LEU A C 1
ATOM 662 O O . LEU A 1 86 ? -1.138 11.093 8.485 1.00 93.44 86 LEU A O 1
ATOM 666 N N . ALA A 1 87 ? 0.225 10.472 6.807 1.00 94.56 87 ALA A N 1
ATOM 667 C CA . ALA A 1 87 ? -0.777 9.685 6.089 1.00 94.56 87 ALA A CA 1
ATOM 668 C C . ALA A 1 87 ? -1.304 8.511 6.932 1.00 94.56 87 ALA A C 1
ATOM 670 O O . ALA A 1 87 ? -2.506 8.256 6.954 1.00 94.56 87 ALA A O 1
ATOM 671 N N . VAL A 1 88 ? -0.425 7.814 7.663 1.00 95.75 88 VAL A N 1
ATOM 672 C CA . VAL A 1 88 ? -0.824 6.747 8.595 1.00 95.75 88 VAL A CA 1
ATOM 673 C C . VAL A 1 88 ? -1.648 7.313 9.743 1.00 95.75 88 VAL A C 1
ATOM 675 O O . VAL A 1 88 ? -2.703 6.764 10.046 1.00 95.75 88 VAL A O 1
ATOM 678 N N . ARG A 1 89 ? -1.220 8.420 10.358 1.00 94.31 89 ARG A N 1
ATOM 679 C CA . ARG A 1 89 ? -1.975 9.065 11.440 1.00 94.31 89 ARG A CA 1
ATOM 680 C C . ARG A 1 89 ? -3.379 9.459 10.985 1.00 94.31 89 ARG A C 1
ATOM 682 O O . ARG A 1 89 ? -4.341 9.139 11.676 1.00 94.31 89 ARG A O 1
ATOM 689 N N . GLU A 1 90 ? -3.494 10.106 9.829 1.00 93.38 90 GLU A N 1
ATOM 690 C CA . GLU A 1 90 ? -4.779 10.490 9.239 1.00 93.38 90 GLU A CA 1
ATOM 691 C C . GLU A 1 90 ? -5.657 9.260 8.966 1.00 93.38 90 GLU A C 1
ATOM 693 O O . GLU A 1 90 ? -6.816 9.220 9.373 1.00 93.38 90 GLU A O 1
ATOM 698 N N . ALA A 1 91 ? -5.104 8.217 8.340 1.00 94.62 91 ALA A N 1
ATOM 699 C CA . ALA A 1 91 ? -5.842 6.994 8.034 1.00 94.62 91 ALA A CA 1
ATOM 700 C C . ALA A 1 91 ? -6.344 6.274 9.296 1.00 94.62 91 ALA A C 1
ATOM 702 O O . ALA A 1 91 ? -7.487 5.817 9.331 1.00 94.62 91 ALA A O 1
ATOM 703 N N . VAL A 1 92 ? -5.513 6.195 10.339 1.00 94.19 92 VAL A N 1
ATOM 704 C CA . VAL A 1 92 ? -5.874 5.582 11.625 1.00 94.19 92 VAL A CA 1
ATOM 705 C C . VAL A 1 92 ? -6.955 6.397 12.329 1.00 94.19 92 VAL A C 1
ATOM 707 O O . VAL A 1 92 ? -7.907 5.813 12.837 1.00 94.19 92 VAL A O 1
ATOM 710 N N . LEU A 1 93 ? -6.855 7.728 12.328 1.00 91.44 93 LEU A N 1
ATOM 711 C CA . LEU A 1 93 ? -7.869 8.604 12.921 1.00 91.44 93 LEU A CA 1
ATOM 712 C C . LEU A 1 93 ? -9.216 8.506 12.224 1.00 91.44 93 LEU A C 1
ATOM 714 O O . LEU A 1 93 ? -10.254 8.424 12.881 1.00 91.44 93 LEU A O 1
ATOM 718 N N . ARG A 1 94 ? -9.190 8.478 10.893 1.00 91.19 94 ARG A N 1
ATOM 719 C CA . ARG A 1 94 ? -10.395 8.301 10.094 1.00 91.19 94 ARG A CA 1
ATOM 720 C C . ARG A 1 94 ? -11.048 6.962 10.397 1.00 91.19 94 ARG A C 1
ATOM 722 O O . ARG A 1 94 ? -12.234 6.907 10.693 1.00 91.19 94 ARG A O 1
ATOM 729 N N . ARG A 1 95 ? -10.254 5.886 10.419 1.00 90.31 95 ARG A N 1
ATOM 730 C CA . ARG A 1 95 ? -10.744 4.551 10.771 1.00 90.31 95 ARG A CA 1
ATOM 731 C C . ARG A 1 95 ? -11.293 4.505 12.194 1.00 90.31 95 ARG A C 1
ATOM 733 O O . ARG A 1 95 ? -12.298 3.841 12.443 1.00 90.31 95 ARG A O 1
ATOM 740 N N . PHE A 1 96 ? -10.643 5.196 13.127 1.00 90.19 96 PHE A N 1
ATOM 741 C CA . PHE A 1 96 ? -11.125 5.333 14.493 1.00 90.19 96 PHE A CA 1
ATOM 742 C C . PHE A 1 96 ? -12.508 5.997 14.507 1.00 90.19 96 PHE A C 1
ATOM 744 O O . PHE A 1 96 ? -13.423 5.438 15.098 1.00 90.19 96 PHE A O 1
ATOM 751 N N . HIS A 1 97 ? -12.726 7.094 13.789 1.00 88.25 97 HIS A N 1
ATOM 752 C CA . HIS A 1 97 ? -14.064 7.689 13.673 1.00 88.25 97 HIS A CA 1
ATOM 753 C C . HIS A 1 97 ? -15.086 6.756 13.017 1.00 88.25 97 HIS A C 1
ATOM 755 O O . HIS A 1 97 ? -16.148 6.512 13.581 1.00 88.25 97 HIS A O 1
ATOM 761 N N . GLU A 1 98 ? -14.748 6.160 11.873 1.00 88.38 98 GLU A N 1
ATOM 762 C CA . GLU A 1 98 ? -15.635 5.245 11.135 1.00 88.38 98 GLU A CA 1
ATOM 763 C C . GLU A 1 98 ? -16.103 4.051 11.982 1.00 88.38 98 GLU A C 1
ATOM 765 O O . GLU A 1 98 ? -17.173 3.496 11.751 1.00 88.38 98 GLU A O 1
ATOM 770 N N . THR A 1 99 ? -15.298 3.634 12.962 1.00 85.94 99 THR A N 1
ATOM 771 C CA . THR A 1 99 ? -15.611 2.504 13.846 1.00 85.94 99 THR A CA 1
ATOM 772 C C . THR A 1 99 ? -16.237 2.921 15.177 1.00 85.94 99 THR A C 1
ATOM 774 O O . THR A 1 99 ? -16.444 2.063 16.037 1.00 85.94 99 THR A O 1
ATOM 777 N N . ASP A 1 100 ? -16.569 4.200 15.374 1.00 85.81 100 ASP A N 1
ATOM 778 C CA . ASP A 1 100 ? -17.068 4.688 16.660 1.00 85.81 100 ASP A CA 1
ATOM 779 C C . ASP A 1 100 ? -18.420 4.092 17.053 1.00 85.81 100 ASP A C 1
ATOM 781 O O . ASP A 1 100 ? -18.563 3.571 18.161 1.00 85.81 100 ASP A O 1
ATOM 785 N N . VAL A 1 101 ? -19.364 4.035 16.109 1.00 82.88 101 VAL A N 1
ATOM 786 C CA . VAL A 1 101 ? -20.678 3.406 16.317 1.00 82.88 101 VAL A CA 1
ATOM 787 C C . VAL A 1 101 ? -20.519 1.951 16.763 1.00 82.88 101 VAL A C 1
ATOM 789 O O . VAL A 1 101 ? -21.096 1.537 17.769 1.00 82.88 101 VAL A O 1
ATOM 792 N N . SER A 1 102 ? -19.673 1.175 16.076 1.00 82.94 102 SER A N 1
ATOM 793 C CA . SER A 1 102 ? -19.400 -0.219 16.443 1.00 82.94 102 SER A CA 1
ATOM 794 C C . SER A 1 102 ? -18.748 -0.335 17.822 1.00 82.94 102 SER A C 1
ATOM 796 O O . SER A 1 102 ? -19.106 -1.215 18.603 1.00 82.94 102 SER A O 1
ATOM 798 N N . ARG A 1 103 ? -17.814 0.560 18.168 1.00 83.75 103 ARG A N 1
ATOM 799 C CA . ARG A 1 103 ? -17.193 0.574 19.500 1.00 83.75 103 ARG A CA 1
ATOM 800 C C . ARG A 1 103 ? -18.176 0.961 20.599 1.00 83.75 103 ARG A C 1
ATOM 802 O O . ARG A 1 103 ? -18.067 0.424 21.701 1.00 83.75 103 ARG A O 1
ATOM 809 N N . LYS A 1 104 ? -19.092 1.899 20.349 1.00 82.69 104 LYS A N 1
ATOM 810 C CA . LYS A 1 104 ? -20.150 2.284 21.294 1.00 82.69 104 LYS A CA 1
ATOM 811 C C . LYS A 1 104 ? -21.083 1.103 21.546 1.00 82.69 104 LYS A C 1
ATOM 813 O O . LYS A 1 104 ? -21.265 0.721 22.696 1.00 82.69 104 LYS A O 1
ATOM 818 N N . TRP A 1 105 ? -21.529 0.441 20.481 1.00 81.44 105 TRP A N 1
ATOM 819 C CA . TRP A 1 105 ? -22.350 -0.764 20.578 1.00 81.44 105 TRP A CA 1
ATOM 820 C C . TRP A 1 105 ? -21.665 -1.890 21.374 1.00 81.44 105 TRP A C 1
ATOM 822 O O . TRP A 1 105 ? -22.271 -2.472 22.268 1.00 81.44 105 TRP A O 1
ATOM 832 N N . ILE A 1 106 ? -20.370 -2.154 21.145 1.00 82.62 106 ILE A N 1
ATOM 833 C CA . ILE A 1 106 ? -19.608 -3.152 21.927 1.00 82.62 106 ILE A CA 1
ATOM 834 C C . ILE A 1 106 ? -19.522 -2.764 23.411 1.00 82.62 106 ILE A C 1
ATOM 836 O O . ILE A 1 106 ? -19.575 -3.638 24.279 1.00 82.62 106 ILE A O 1
ATOM 840 N N . ARG A 1 107 ? -19.364 -1.471 23.723 1.00 80.50 107 ARG A N 1
ATOM 841 C CA . ARG A 1 107 ? -19.341 -0.975 25.108 1.00 80.50 107 ARG A CA 1
ATOM 842 C C . ARG A 1 107 ? -20.693 -1.171 25.792 1.00 80.50 107 ARG A C 1
ATOM 844 O O . ARG A 1 107 ? -20.716 -1.675 26.910 1.00 80.50 107 ARG A O 1
ATOM 851 N N . GLU A 1 108 ? -21.788 -0.833 25.118 1.00 82.50 108 GLU A N 1
ATOM 852 C CA . GLU A 1 108 ? -23.158 -1.027 25.614 1.00 82.50 108 GLU A CA 1
ATOM 853 C C . GLU A 1 108 ? -23.475 -2.508 25.834 1.00 82.50 108 GLU A C 1
ATOM 855 O O . GLU A 1 108 ? -23.973 -2.880 26.892 1.00 82.50 108 GLU A O 1
ATOM 860 N N . LEU A 1 109 ? -23.100 -3.377 24.890 1.00 81.38 109 LEU A N 1
ATOM 861 C CA . LEU A 1 109 ? -23.277 -4.823 25.027 1.00 81.38 109 LEU A CA 1
ATOM 862 C C . LEU A 1 109 ? -22.549 -5.367 26.269 1.00 81.38 109 LEU A C 1
ATOM 864 O O . LEU A 1 109 ? -23.112 -6.149 27.032 1.00 81.38 109 LEU A O 1
ATOM 868 N N . LYS A 1 110 ? -21.317 -4.905 26.527 1.00 77.50 110 LYS A N 1
ATOM 869 C CA . LYS A 1 110 ? -20.582 -5.267 27.749 1.00 77.50 110 LYS A CA 1
ATOM 870 C C . LYS A 1 110 ? -21.189 -4.676 29.013 1.00 77.50 110 LYS A C 1
ATOM 872 O O . LYS A 1 110 ? -21.161 -5.336 30.048 1.00 77.50 110 LYS A O 1
ATOM 877 N N . ALA A 1 111 ? -21.686 -3.444 28.960 1.00 79.00 111 ALA A N 1
ATOM 878 C CA . ALA A 1 111 ? -22.370 -2.837 30.092 1.00 79.00 111 ALA A CA 1
ATOM 879 C C . ALA A 1 111 ? -23.605 -3.666 30.454 1.00 79.00 111 ALA A C 1
ATOM 881 O O . ALA A 1 111 ? -23.734 -4.055 31.603 1.00 79.00 111 ALA A O 1
ATOM 882 N N . ASN A 1 112 ? -24.416 -4.057 29.471 1.00 76.69 112 ASN A N 1
ATOM 883 C CA . ASN A 1 112 ? -25.619 -4.863 29.679 1.00 76.69 112 ASN A CA 1
ATOM 884 C C . ASN A 1 112 ? -25.312 -6.274 30.203 1.00 76.69 112 ASN A C 1
ATOM 886 O O . ASN A 1 112 ? -26.001 -6.748 31.101 1.00 76.69 112 ASN A O 1
ATOM 890 N N . ASN A 1 113 ? -24.248 -6.918 29.710 1.00 73.56 113 ASN A N 1
ATOM 891 C CA . ASN A 1 113 ? -23.814 -8.225 30.219 1.00 73.56 113 ASN A CA 1
ATOM 892 C C . ASN A 1 113 ? -23.279 -8.158 31.661 1.00 73.56 113 ASN A C 1
ATOM 894 O O . ASN A 1 113 ? -23.387 -9.130 32.399 1.00 73.56 113 ASN A O 1
ATOM 898 N N . ASN A 1 114 ? -22.703 -7.022 32.070 1.00 65.06 114 ASN A N 1
ATOM 899 C CA . ASN A 1 114 ? -22.234 -6.809 33.443 1.00 65.06 114 ASN A CA 1
ATOM 900 C C . ASN A 1 114 ? -23.321 -6.222 34.365 1.00 65.06 114 ASN A C 1
ATOM 902 O O . ASN A 1 114 ? -23.218 -6.360 35.579 1.00 65.06 114 ASN A O 1
ATOM 906 N N . ALA A 1 115 ? -24.347 -5.577 33.802 1.00 58.44 115 ALA A N 1
ATOM 907 C CA . ALA A 1 115 ? -25.440 -4.898 34.498 1.00 58.44 115 ALA A CA 1
ATOM 908 C C . ALA A 1 115 ? -26.710 -5.756 34.584 1.00 58.44 115 ALA A C 1
ATOM 910 O O . ALA A 1 115 ? -27.823 -5.236 34.678 1.00 58.44 115 ALA A O 1
ATOM 911 N N . GLN A 1 116 ? -26.562 -7.082 34.646 1.00 53.66 116 GLN A N 1
ATOM 912 C CA . GLN A 1 116 ? -27.589 -7.963 35.208 1.00 53.66 116 GLN A CA 1
ATOM 913 C C . GLN A 1 116 ? -27.641 -7.755 36.742 1.00 53.66 116 GLN A C 1
ATOM 915 O O . GLN A 1 116 ? -27.345 -8.640 37.540 1.00 53.66 116 GLN A O 1
ATOM 920 N N . GLY A 1 117 ? -27.942 -6.505 37.108 1.00 44.53 117 GLY A N 1
ATOM 921 C CA . GLY A 1 117 ? -27.708 -5.812 38.369 1.00 44.53 117 GLY A CA 1
ATOM 922 C C . GLY A 1 117 ? -27.843 -4.292 38.154 1.00 44.53 117 GLY A C 1
ATOM 923 O O . GLY A 1 117 ? -26.855 -3.575 38.228 1.00 44.53 117 GLY A O 1
ATOM 924 N N . ASP A 1 118 ? -29.074 -3.850 37.876 1.00 41.06 118 ASP A N 1
ATOM 925 C CA . ASP A 1 118 ? -29.613 -2.476 37.988 1.00 41.06 118 ASP A CA 1
ATOM 926 C C . ASP A 1 118 ? -29.281 -1.378 36.926 1.00 41.06 118 ASP A C 1
ATOM 928 O O . ASP A 1 118 ? -28.236 -0.739 36.924 1.00 41.06 118 ASP A O 1
ATOM 932 N N . VAL A 1 119 ? -30.267 -1.168 36.035 1.00 47.12 119 VAL A N 1
ATOM 933 C CA . VAL A 1 119 ? -31.007 0.074 35.668 1.00 47.12 119 VAL A CA 1
ATOM 934 C C . VAL A 1 119 ? -30.307 1.367 35.148 1.00 47.12 119 VAL A C 1
ATOM 936 O O . VAL A 1 119 ? -29.632 2.103 35.855 1.00 47.12 119 VAL A O 1
ATOM 939 N N . THR A 1 120 ? -30.727 1.714 33.911 1.00 44.97 120 THR A N 1
ATOM 940 C CA . THR A 1 120 ? -30.913 3.0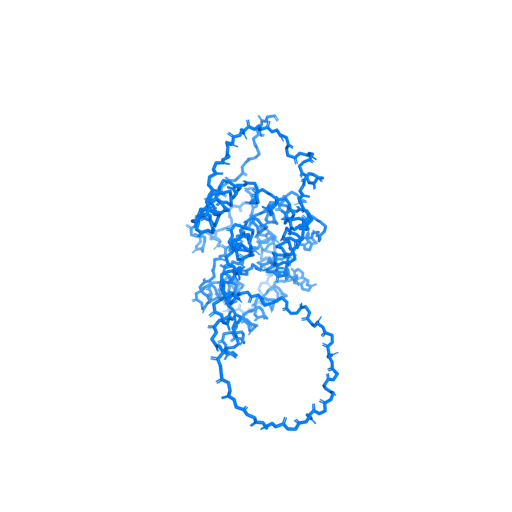19 33.204 1.00 44.97 120 THR A CA 1
ATOM 941 C C . THR A 1 120 ? -29.756 3.981 32.907 1.00 44.97 120 THR A C 1
ATOM 943 O O . THR A 1 120 ? -29.047 4.441 33.792 1.00 44.97 120 THR A O 1
ATOM 946 N N . GLY A 1 121 ? -29.723 4.463 31.654 1.00 40.78 121 GLY A N 1
ATOM 947 C CA . GLY A 1 121 ? -29.065 5.724 31.295 1.00 40.78 121 GLY A CA 1
ATOM 948 C C . GLY A 1 121 ? -29.100 6.050 29.798 1.00 40.78 121 GLY A C 1
ATOM 949 O O . GLY A 1 121 ? -28.516 5.340 28.991 1.00 40.78 121 GLY A O 1
ATOM 950 N N . THR A 1 122 ? -29.797 7.132 29.456 1.00 45.00 122 THR A N 1
ATOM 951 C CA . THR A 1 122 ? -30.060 7.750 28.140 1.00 45.00 122 THR A CA 1
ATOM 952 C C . THR A 1 122 ? -28.815 8.192 27.356 1.00 45.00 122 THR A C 1
ATOM 954 O O . THR A 1 122 ? -27.836 8.630 27.956 1.00 45.00 122 THR A O 1
ATOM 957 N N . THR A 1 123 ? -28.879 8.182 26.014 1.00 36.44 123 THR A N 1
ATOM 958 C CA . THR A 1 123 ? -27.816 8.723 25.141 1.00 36.44 123 THR A CA 1
ATOM 959 C C . THR A 1 123 ? -28.305 9.926 24.332 1.00 36.44 123 THR A C 1
ATOM 961 O O . THR A 1 123 ? -29.316 9.835 23.642 1.00 36.44 123 THR A O 1
ATOM 964 N N . ASN A 1 124 ? -27.562 11.033 24.411 1.00 37.16 124 ASN A N 1
ATOM 965 C CA . ASN A 1 124 ? -27.668 12.174 23.501 1.00 37.16 124 ASN A CA 1
ATOM 966 C C . ASN A 1 124 ? -26.552 12.068 22.451 1.00 37.16 124 ASN A C 1
ATOM 968 O O . ASN A 1 124 ? -25.441 11.638 22.772 1.00 37.16 124 ASN A O 1
ATOM 972 N N . MET A 1 125 ? -26.869 12.419 21.205 1.00 42.28 125 MET A N 1
ATOM 973 C CA . MET A 1 125 ? -25.907 12.576 20.113 1.00 42.28 125 MET A CA 1
ATOM 974 C C . MET A 1 125 ? -25.648 14.064 19.908 1.00 42.28 125 MET A C 1
ATOM 976 O O . MET A 1 125 ? -26.596 14.809 19.676 1.00 42.28 125 MET A O 1
ATOM 980 N N . GLU A 1 126 ? -24.383 14.465 19.947 1.00 45.97 126 GLU A N 1
ATOM 981 C CA . GLU A 1 126 ? -23.923 15.707 19.333 1.00 45.97 126 GLU A CA 1
ATOM 982 C C . GLU A 1 126 ? -22.786 15.354 18.371 1.00 45.97 126 GLU A C 1
ATOM 984 O O . GLU A 1 126 ? -21.847 14.635 18.720 1.00 45.97 126 GLU A O 1
ATOM 989 N N . GLU A 1 127 ? -22.953 15.787 17.125 1.00 56.31 127 GLU A N 1
ATOM 990 C CA . GLU A 1 127 ? -21.918 15.835 16.100 1.00 56.31 127 GLU A CA 1
ATOM 991 C C . GLU A 1 127 ? -21.154 17.145 16.283 1.00 56.31 127 GLU A C 1
ATOM 993 O O . GLU A 1 127 ? -21.802 18.186 16.286 1.00 56.31 127 GLU A O 1
ATOM 998 N N . ASP A 1 128 ? -19.816 17.123 16.359 1.00 41.62 128 ASP A N 1
ATOM 999 C CA . ASP A 1 128 ? -19.037 18.191 15.725 1.00 41.62 128 ASP A CA 1
ATOM 1000 C C . ASP A 1 128 ? -17.524 17.917 15.554 1.00 41.62 128 ASP A C 1
ATOM 1002 O O . ASP A 1 128 ? -16.827 17.439 16.443 1.00 41.62 128 ASP A O 1
ATOM 1006 N N . SER A 1 129 ? -17.044 18.298 14.363 1.00 53.00 129 SER A N 1
ATOM 1007 C CA . SER A 1 129 ? -15.698 18.771 13.980 1.00 53.00 129 SER A CA 1
ATOM 1008 C C . SER A 1 129 ? -14.420 17.960 14.332 1.00 53.00 129 SER A C 1
ATOM 1010 O O . SER A 1 129 ? -13.857 18.033 15.423 1.00 53.00 129 SER A O 1
ATOM 1012 N N . GLU A 1 130 ? -13.817 17.341 13.298 1.00 51.72 130 GLU A N 1
ATOM 1013 C CA . GLU A 1 130 ? -12.588 16.503 13.319 1.00 51.72 130 GLU A CA 1
ATOM 1014 C C . GLU A 1 130 ? -11.321 17.135 13.951 1.00 51.72 130 GLU A C 1
ATOM 1016 O O . GLU A 1 130 ? -10.394 16.408 14.316 1.00 51.72 130 GLU A O 1
ATOM 1021 N N . ALA A 1 131 ? -11.229 18.464 14.073 1.00 49.66 131 ALA A N 1
ATOM 1022 C CA . ALA A 1 131 ? -9.989 19.147 14.466 1.00 49.66 131 ALA A CA 1
ATOM 1023 C C . ALA A 1 131 ? -9.817 19.358 15.986 1.00 49.66 131 ALA A C 1
ATOM 1025 O O . ALA A 1 131 ? -8.686 19.531 16.438 1.00 49.66 131 ALA A O 1
ATOM 1026 N N . GLN A 1 132 ? -10.897 19.318 16.775 1.00 48.84 132 GLN A N 1
ATOM 1027 C CA . GLN A 1 132 ? -10.861 19.485 18.243 1.00 48.84 132 GLN A CA 1
ATOM 1028 C C . GLN A 1 132 ? -10.868 18.148 19.001 1.00 48.84 132 GLN A C 1
ATOM 1030 O O . GLN A 1 132 ? -10.508 18.072 20.174 1.00 48.84 132 GLN A O 1
ATOM 1035 N N . LEU A 1 133 ? -11.184 17.062 18.300 1.00 51.91 133 LEU A N 1
ATOM 1036 C CA . LEU A 1 133 ? -11.551 15.791 18.913 1.00 51.91 133 LEU A CA 1
ATOM 1037 C C . LEU A 1 133 ? -10.380 15.059 19.581 1.00 51.91 133 LEU A C 1
ATOM 1039 O O . LEU A 1 133 ? -10.587 14.268 20.493 1.00 51.91 133 LEU A O 1
ATOM 1043 N N . TYR A 1 134 ? -9.129 15.332 19.188 1.00 52.66 134 TYR A N 1
ATOM 1044 C CA . TYR A 1 134 ? -7.976 14.654 19.791 1.00 52.66 134 TYR A CA 1
ATOM 1045 C C . TYR A 1 134 ? -7.740 15.067 21.251 1.00 52.66 134 TYR A C 1
ATOM 1047 O O . TYR A 1 134 ? -7.209 14.261 22.017 1.00 52.66 134 TYR A O 1
ATOM 1055 N N . ASP A 1 135 ? -8.126 16.280 21.659 1.00 54.97 135 ASP A N 1
ATOM 1056 C CA . ASP A 1 135 ? -7.949 16.720 23.047 1.00 54.97 135 ASP A CA 1
ATOM 1057 C C . ASP A 1 135 ? -8.994 16.114 23.990 1.00 54.97 135 ASP A C 1
ATOM 1059 O O . ASP A 1 135 ? -8.641 15.767 25.120 1.00 54.97 135 ASP A O 1
ATOM 1063 N N . GLU A 1 136 ? -10.199 15.839 23.488 1.00 66.19 136 GLU A N 1
ATOM 1064 C CA . GLU A 1 136 ? -11.323 15.251 24.234 1.00 66.19 136 GLU A CA 1
ATOM 1065 C C . GLU A 1 136 ? -11.243 13.725 24.404 1.00 66.19 136 GLU A C 1
ATOM 1067 O O . GLU A 1 136 ? -11.975 13.143 25.206 1.00 66.19 136 GLU A O 1
ATOM 1072 N N . LEU A 1 137 ? -10.324 13.053 23.702 1.00 77.31 137 LEU A N 1
ATOM 1073 C CA . LEU A 1 137 ? -10.130 11.609 23.848 1.00 77.31 137 LEU A CA 1
ATOM 1074 C C . LEU A 1 137 ? -9.620 11.234 25.242 1.00 77.31 137 LEU A C 1
ATOM 1076 O O . LEU A 1 137 ? -8.681 11.835 25.781 1.00 77.31 137 LEU A O 1
ATOM 1080 N N . SER A 1 138 ? -10.151 10.135 25.778 1.00 83.81 138 SER A N 1
ATOM 1081 C CA . SER A 1 138 ? -9.638 9.554 27.015 1.00 83.81 138 SER A CA 1
ATOM 1082 C C . SER A 1 138 ? -8.173 9.122 26.855 1.00 83.81 138 SER A C 1
ATOM 1084 O O . SER A 1 138 ? -7.719 8.729 25.776 1.00 83.81 138 SER A O 1
ATOM 1086 N N . ALA A 1 139 ? -7.410 9.111 27.953 1.00 85.25 139 ALA A N 1
ATOM 1087 C CA . ALA A 1 139 ? -6.017 8.643 27.935 1.00 85.25 139 ALA A CA 1
ATOM 1088 C C . ALA A 1 139 ? -5.876 7.202 27.393 1.00 85.25 139 ALA A C 1
ATOM 1090 O O . ALA A 1 139 ? -4.863 6.854 26.783 1.00 85.25 139 ALA A O 1
ATOM 1091 N N . ARG A 1 140 ? -6.910 6.367 27.578 1.00 83.56 140 ARG A N 1
ATOM 1092 C CA . ARG A 1 140 ? -6.973 5.004 27.033 1.00 83.56 140 ARG A CA 1
ATOM 1093 C C . ARG A 1 140 ? -7.065 5.013 25.507 1.00 83.56 140 ARG A C 1
ATOM 1095 O O . ARG A 1 140 ? -6.348 4.254 24.860 1.00 83.56 140 ARG A O 1
ATOM 1102 N N . GLU A 1 141 ? -7.911 5.863 24.937 1.00 86.19 141 GLU A N 1
ATOM 1103 C CA . GLU A 1 141 ? -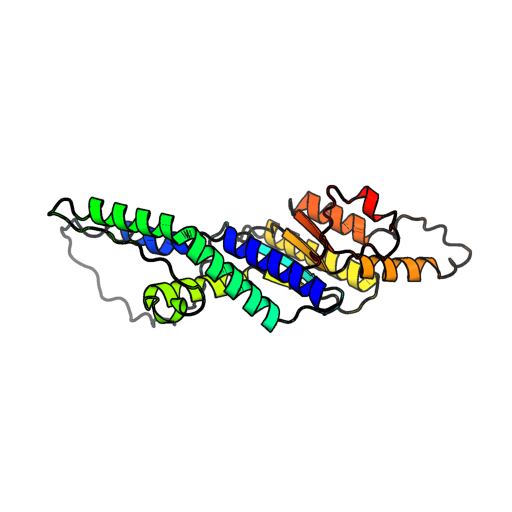8.081 5.974 23.485 1.00 86.19 141 GLU A CA 1
ATOM 1104 C C . GLU A 1 141 ? -6.842 6.552 22.817 1.00 86.19 141 GLU A C 1
ATOM 1106 O O . GLU A 1 141 ? -6.379 5.988 21.827 1.00 86.19 141 GLU A O 1
ATOM 1111 N N . LYS A 1 142 ? -6.236 7.591 23.409 1.00 88.19 142 LYS A N 1
ATOM 1112 C CA . LYS A 1 142 ? -4.958 8.150 22.937 1.00 88.19 142 LYS A CA 1
ATOM 1113 C C . LYS A 1 142 ? -3.893 7.055 22.821 1.00 88.19 142 LYS A C 1
ATOM 1115 O O . LYS A 1 142 ? -3.309 6.869 21.754 1.00 88.19 142 LYS A O 1
ATOM 1120 N N . LYS A 1 143 ? -3.731 6.243 23.872 1.00 89.00 143 LYS A N 1
ATOM 1121 C CA . LYS A 1 143 ? -2.785 5.114 23.893 1.00 89.00 143 LYS A CA 1
ATOM 1122 C C . LYS A 1 143 ? -3.112 4.033 22.854 1.00 89.00 143 LYS A C 1
ATOM 1124 O O . LYS A 1 143 ? -2.204 3.469 22.243 1.00 89.00 143 LYS A O 1
ATOM 1129 N N . MET A 1 144 ? -4.392 3.724 22.653 1.00 87.62 144 MET A N 1
ATOM 1130 C CA . MET A 1 144 ? -4.835 2.746 21.654 1.00 87.62 144 MET A CA 1
ATOM 1131 C C . MET A 1 144 ? -4.549 3.229 20.226 1.00 87.62 144 MET A C 1
ATOM 1133 O O . MET A 1 144 ? -4.047 2.458 19.404 1.00 87.62 144 MET A O 1
ATOM 1137 N N . ILE A 1 145 ? -4.813 4.506 19.934 1.00 91.12 145 ILE A N 1
ATOM 1138 C CA . ILE A 1 145 ? -4.512 5.116 18.635 1.00 91.12 145 ILE A CA 1
ATOM 1139 C C . ILE A 1 145 ? -3.003 5.106 18.387 1.00 91.12 145 ILE A C 1
ATOM 1141 O O . ILE A 1 145 ? -2.572 4.642 17.336 1.00 91.12 145 ILE A O 1
ATOM 1145 N N . GLU A 1 146 ? -2.189 5.526 19.358 1.00 91.88 146 GLU A N 1
ATOM 1146 C CA . GLU A 1 146 ? -0.724 5.503 19.241 1.00 91.88 146 GLU A CA 1
ATOM 1147 C C . GLU A 1 146 ? -0.185 4.097 18.964 1.00 91.88 146 GLU A C 1
ATOM 1149 O O . GLU A 1 146 ? 0.614 3.909 18.043 1.00 91.88 146 GLU A O 1
ATOM 1154 N N . ARG A 1 147 ? -0.667 3.082 19.695 1.00 90.31 147 ARG A N 1
ATOM 1155 C CA . ARG A 1 147 ? -0.291 1.682 19.446 1.00 90.31 147 ARG A CA 1
ATOM 1156 C C . ARG A 1 147 ? -0.674 1.244 18.032 1.00 90.31 147 ARG A C 1
ATOM 1158 O O . ARG A 1 147 ? 0.113 0.574 17.365 1.00 90.31 147 ARG A O 1
ATOM 1165 N N . THR A 1 148 ? -1.853 1.648 17.564 1.00 91.56 148 THR A N 1
ATOM 1166 C CA . THR A 1 148 ? -2.342 1.316 16.219 1.00 91.56 148 THR A CA 1
ATOM 1167 C C . THR A 1 148 ? -1.503 1.993 15.136 1.00 91.56 148 THR A C 1
ATOM 1169 O O . THR A 1 148 ? -1.145 1.342 14.156 1.00 91.56 148 THR A O 1
ATOM 1172 N N . ILE A 1 149 ? -1.112 3.258 15.326 1.00 93.81 149 ILE A N 1
ATOM 1173 C CA . ILE A 1 149 ? -0.191 3.973 14.427 1.00 93.81 149 ILE A CA 1
ATOM 1174 C C . ILE A 1 149 ? 1.143 3.229 14.342 1.00 93.81 149 ILE A C 1
ATOM 1176 O O . ILE A 1 149 ? 1.623 2.969 13.239 1.00 93.81 149 ILE A O 1
ATOM 1180 N N . MET A 1 150 ? 1.722 2.843 15.484 1.00 92.19 150 MET A N 1
ATOM 1181 C CA . MET A 1 150 ? 2.994 2.112 15.516 1.00 92.19 150 MET A CA 1
ATOM 1182 C C . MET A 1 150 ? 2.891 0.742 14.838 1.00 92.19 150 MET A C 1
ATOM 1184 O O . MET A 1 150 ? 3.780 0.383 14.066 1.00 92.19 150 MET A O 1
ATOM 1188 N N . SER A 1 151 ? 1.790 0.010 15.052 1.00 90.69 151 SER A N 1
ATOM 1189 C CA . SER A 1 151 ? 1.522 -1.238 14.324 1.00 90.69 151 SER A CA 1
ATOM 1190 C C . SER A 1 151 ? 1.462 -0.994 12.813 1.00 90.69 151 SER A C 1
ATOM 1192 O O . SER A 1 151 ? 2.145 -1.677 12.051 1.00 90.69 151 SER A O 1
ATOM 1194 N N . CYS A 1 152 ? 0.702 0.012 12.368 1.00 93.06 152 CYS A N 1
ATOM 1195 C CA . CYS A 1 152 ? 0.556 0.310 10.945 1.00 93.06 152 CYS A CA 1
ATOM 1196 C C . CYS A 1 152 ? 1.894 0.685 10.294 1.00 93.06 152 CYS A C 1
ATOM 1198 O O . CYS A 1 152 ? 2.218 0.179 9.221 1.00 93.06 152 CYS A O 1
ATOM 1200 N N . LEU A 1 153 ? 2.705 1.516 10.956 1.00 94.00 153 LEU A N 1
ATOM 1201 C CA . LEU A 1 153 ? 4.044 1.864 10.475 1.00 94.00 153 LEU A CA 1
ATOM 1202 C C . LEU A 1 153 ? 4.953 0.634 10.385 1.00 94.00 153 LEU A C 1
ATOM 1204 O O . LEU A 1 153 ? 5.628 0.455 9.377 1.00 94.00 153 LEU A O 1
ATOM 1208 N N . GLY A 1 154 ? 4.917 -0.254 11.382 1.00 91.12 154 GLY A N 1
ATOM 1209 C CA . GLY A 1 154 ? 5.689 -1.501 11.379 1.00 91.12 154 GLY A CA 1
ATOM 1210 C C . GLY A 1 154 ? 5.272 -2.512 10.301 1.00 91.12 154 GLY A C 1
ATOM 1211 O O . GLY A 1 154 ? 5.999 -3.474 10.052 1.00 91.12 154 GLY A O 1
ATOM 1212 N N . ARG A 1 155 ? 4.115 -2.317 9.653 1.00 90.62 155 ARG A N 1
ATOM 1213 C CA . ARG A 1 155 ? 3.609 -3.174 8.568 1.00 90.62 155 ARG A CA 1
ATOM 1214 C C . ARG A 1 155 ? 3.900 -2.636 7.166 1.00 90.62 155 ARG A C 1
ATOM 1216 O O . ARG A 1 155 ? 3.715 -3.381 6.202 1.00 90.62 155 ARG A O 1
ATOM 1223 N N . ILE A 1 156 ? 4.371 -1.394 7.037 1.00 93.56 156 ILE A N 1
ATOM 1224 C CA . ILE A 1 156 ? 4.735 -0.774 5.756 1.00 93.56 156 ILE A CA 1
ATOM 1225 C C . ILE A 1 156 ? 6.258 -0.797 5.607 1.00 93.56 156 ILE A C 1
ATOM 1227 O O . ILE A 1 156 ? 6.975 -0.071 6.289 1.00 93.56 156 ILE A O 1
ATOM 1231 N N . ASN A 1 157 ? 6.756 -1.610 4.680 1.00 91.88 157 ASN A N 1
ATOM 1232 C CA . ASN A 1 157 ? 8.180 -1.718 4.380 1.00 91.88 157 ASN A CA 1
ATOM 1233 C C . ASN A 1 157 ? 8.515 -0.915 3.127 1.00 91.88 157 ASN A C 1
ATOM 1235 O O . ASN A 1 157 ? 7.960 -1.175 2.064 1.00 91.88 157 ASN A O 1
ATOM 1239 N N . ILE A 1 158 ? 9.447 0.026 3.230 1.00 91.69 158 ILE A N 1
ATOM 1240 C CA . ILE A 1 158 ? 9.955 0.765 2.072 1.00 91.69 158 ILE A CA 1
ATOM 1241 C C . ILE A 1 158 ? 11.248 0.097 1.615 1.00 91.69 158 ILE A C 1
ATOM 1243 O O . ILE A 1 158 ? 12.174 -0.089 2.403 1.00 91.69 158 ILE A O 1
ATOM 1247 N N . VAL A 1 159 ? 11.308 -0.257 0.338 1.00 91.44 159 VAL A N 1
ATOM 1248 C CA . VAL A 1 159 ? 12.483 -0.830 -0.309 1.00 91.44 159 VAL A CA 1
ATOM 1249 C C . VAL A 1 159 ? 12.910 0.125 -1.409 1.00 91.44 159 VAL A C 1
ATOM 1251 O O . VAL A 1 159 ? 12.153 0.409 -2.334 1.00 91.44 159 VAL A O 1
ATOM 1254 N N . GLN A 1 160 ? 14.136 0.618 -1.290 1.00 89.69 160 GLN A N 1
ATOM 1255 C CA . GLN A 1 160 ? 14.748 1.522 -2.250 1.00 89.69 160 GLN A CA 1
ATOM 1256 C C . GLN A 1 160 ? 15.864 0.775 -2.991 1.00 89.69 160 GLN A C 1
ATOM 1258 O O . GLN A 1 160 ? 16.745 0.212 -2.331 1.00 89.69 160 GLN A O 1
ATOM 1263 N N . PRO A 1 161 ? 15.847 0.742 -4.334 1.00 86.69 161 PRO A N 1
ATOM 1264 C CA . PRO A 1 161 ? 16.979 0.266 -5.121 1.00 86.69 161 PRO A CA 1
ATOM 1265 C C . PRO A 1 161 ? 18.239 1.076 -4.800 1.00 86.69 161 PRO A C 1
ATOM 1267 O O . PRO A 1 161 ? 18.157 2.229 -4.391 1.00 86.69 161 PRO A O 1
ATOM 1270 N N . ARG A 1 162 ? 19.428 0.493 -4.981 1.00 85.62 162 ARG A N 1
ATOM 1271 C CA . ARG A 1 162 ? 20.687 1.210 -4.704 1.00 85.62 162 ARG A CA 1
ATOM 1272 C C . ARG A 1 162 ? 20.925 2.342 -5.701 1.00 85.62 162 ARG A C 1
ATOM 1274 O O . ARG A 1 162 ? 21.419 3.405 -5.339 1.00 85.62 162 ARG A O 1
ATOM 1281 N N . ASP A 1 163 ? 20.629 2.058 -6.959 1.00 81.62 163 ASP A N 1
ATOM 1282 C CA . ASP A 1 163 ? 20.680 3.006 -8.056 1.00 81.62 163 ASP A CA 1
ATOM 1283 C C . ASP A 1 163 ? 19.548 2.734 -9.055 1.00 81.62 163 ASP A C 1
ATOM 1285 O O . ASP A 1 163 ? 18.819 1.739 -8.963 1.00 81.62 163 ASP A O 1
ATOM 1289 N N . PHE A 1 164 ? 19.416 3.639 -10.020 1.00 74.00 164 PHE A N 1
ATOM 1290 C CA . PHE A 1 164 ? 18.362 3.619 -11.025 1.00 74.00 164 PHE A CA 1
ATOM 1291 C C . PHE A 1 164 ? 18.697 2.743 -12.253 1.00 74.00 164 PHE A C 1
ATOM 1293 O O . PHE A 1 164 ? 18.075 2.855 -13.311 1.00 74.00 164 PHE A O 1
ATOM 1300 N N . THR A 1 165 ? 19.700 1.865 -12.158 1.00 79.56 165 THR A N 1
ATOM 1301 C CA . THR A 1 165 ? 20.020 0.940 -13.251 1.00 79.56 165 THR A C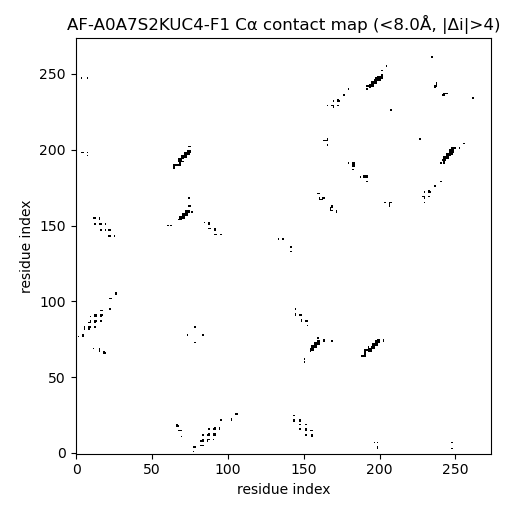A 1
ATOM 1302 C C . THR A 1 165 ? 19.039 -0.230 -13.280 1.00 79.56 165 THR A C 1
ATOM 1304 O O . THR A 1 165 ? 18.573 -0.709 -12.246 1.00 79.56 165 THR A O 1
ATOM 1307 N N . TYR A 1 166 ? 18.758 -0.754 -14.477 1.00 76.44 166 TYR A N 1
ATOM 1308 C CA . TYR A 1 166 ? 17.936 -1.959 -14.633 1.00 76.44 166 TYR A CA 1
ATOM 1309 C C . TYR A 1 166 ? 18.467 -3.139 -13.800 1.00 76.44 166 TYR A C 1
ATOM 1311 O O . TYR A 1 166 ? 17.691 -3.865 -13.186 1.00 76.44 166 TYR A O 1
ATOM 1319 N N . LEU A 1 167 ? 19.794 -3.291 -13.709 1.00 80.88 167 LEU A N 1
ATOM 1320 C CA . LEU A 1 167 ? 20.419 -4.353 -12.921 1.00 80.88 167 LEU A CA 1
ATOM 1321 C C . LEU A 1 167 ? 20.137 -4.201 -11.418 1.00 80.88 167 LEU A C 1
ATOM 1323 O O . LEU A 1 167 ? 19.798 -5.187 -10.769 1.00 80.88 167 LEU A O 1
ATOM 1327 N N . SER A 1 168 ? 20.222 -2.984 -10.873 1.00 83.50 168 SER A N 1
ATOM 1328 C CA . SER A 1 168 ? 19.862 -2.693 -9.476 1.00 83.50 168 SER A CA 1
ATOM 1329 C C . SER A 1 168 ? 18.386 -2.975 -9.198 1.00 83.50 168 SER A C 1
ATOM 1331 O O . SER A 1 168 ? 18.052 -3.568 -8.171 1.00 83.50 168 SER A O 1
ATOM 1333 N N . LEU A 1 169 ? 17.498 -2.628 -10.131 1.00 82.56 169 LEU A N 1
ATOM 1334 C CA . LEU A 1 169 ? 16.062 -2.891 -10.014 1.00 82.56 169 LEU A CA 1
ATOM 1335 C C . LEU A 1 169 ? 15.754 -4.393 -9.969 1.00 82.56 169 LEU A C 1
ATOM 1337 O O . LEU A 1 169 ? 15.035 -4.850 -9.080 1.00 82.56 169 LEU A O 1
ATOM 1341 N N . VAL A 1 170 ? 16.342 -5.165 -10.884 1.00 84.38 170 VAL A N 1
ATOM 1342 C CA . VAL A 1 170 ? 16.216 -6.630 -10.921 1.00 84.38 170 VAL A CA 1
ATOM 1343 C C . VAL A 1 170 ? 16.824 -7.261 -9.665 1.00 84.38 170 VAL A C 1
ATOM 1345 O O . VAL A 1 170 ? 16.188 -8.091 -9.024 1.00 84.38 170 VAL A O 1
ATOM 1348 N N . ALA A 1 171 ? 18.015 -6.829 -9.245 1.00 86.56 171 ALA A N 1
ATOM 1349 C CA . ALA A 1 171 ? 18.650 -7.326 -8.024 1.00 86.56 171 ALA A CA 1
ATOM 1350 C C . ALA A 1 171 ? 17.817 -7.025 -6.766 1.00 86.56 171 ALA A C 1
ATOM 1352 O O . ALA A 1 171 ? 17.761 -7.841 -5.848 1.00 86.56 171 ALA A O 1
ATOM 1353 N N . THR A 1 172 ? 17.138 -5.876 -6.730 1.00 88.88 172 THR A N 1
ATOM 1354 C CA . THR A 1 172 ? 16.248 -5.494 -5.625 1.00 88.88 172 THR A CA 1
ATOM 1355 C C . THR A 1 172 ? 15.023 -6.405 -5.556 1.00 88.88 172 THR A C 1
ATOM 1357 O O . THR A 1 172 ? 14.663 -6.857 -4.469 1.00 88.88 172 THR A O 1
ATOM 1360 N N . LEU A 1 173 ? 14.405 -6.726 -6.699 1.00 87.44 173 LEU A N 1
ATOM 1361 C CA . LEU A 1 173 ? 13.298 -7.687 -6.754 1.00 87.44 173 LEU A CA 1
ATOM 1362 C C . LEU A 1 173 ? 13.729 -9.099 -6.378 1.00 87.44 173 LEU A C 1
ATOM 1364 O O . LEU A 1 173 ? 13.020 -9.772 -5.636 1.00 87.44 173 LEU A O 1
ATOM 1368 N N . GLU A 1 174 ? 14.891 -9.534 -6.850 1.00 87.31 174 GLU A N 1
ATOM 1369 C CA . GLU A 1 174 ? 15.437 -10.840 -6.503 1.00 87.31 174 GLU A CA 1
ATOM 1370 C C . GLU A 1 174 ? 15.747 -10.929 -5.001 1.00 87.31 174 GLU A C 1
ATOM 1372 O O . GLU A 1 174 ? 15.396 -11.911 -4.350 1.00 87.31 174 GLU A O 1
ATOM 1377 N N . GLY A 1 175 ? 16.312 -9.871 -4.414 1.00 88.19 175 GLY A N 1
ATOM 1378 C CA . GLY A 1 175 ? 16.513 -9.776 -2.968 1.00 88.19 175 GLY A CA 1
ATOM 1379 C C . GLY A 1 175 ? 15.198 -9.787 -2.183 1.00 88.19 175 GLY A C 1
ATOM 1380 O O . GLY A 1 175 ? 15.111 -10.434 -1.137 1.00 88.19 175 GLY A O 1
ATOM 1381 N N . LEU A 1 176 ? 14.155 -9.120 -2.691 1.00 88.12 176 LEU A N 1
ATOM 1382 C CA . LEU A 1 176 ? 12.814 -9.182 -2.108 1.00 88.12 176 LEU A CA 1
ATOM 1383 C C . LEU A 1 176 ? 12.261 -10.609 -2.173 1.00 88.12 176 LEU A C 1
ATOM 138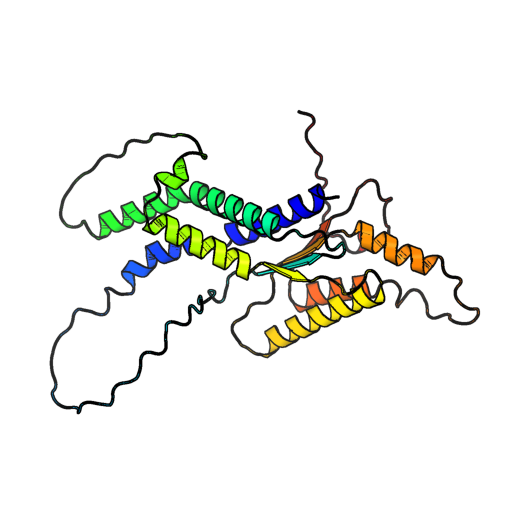5 O O . LEU A 1 176 ? 11.843 -11.135 -1.146 1.00 88.12 176 LEU A O 1
ATOM 1389 N N . ARG A 1 177 ? 12.316 -11.255 -3.342 1.00 86.88 177 ARG A N 1
ATOM 1390 C CA . ARG A 1 177 ? 11.875 -12.641 -3.546 1.00 86.88 177 ARG A CA 1
ATOM 1391 C C . ARG A 1 177 ? 12.560 -13.592 -2.575 1.00 86.88 177 ARG A C 1
ATOM 1393 O O . ARG A 1 177 ? 11.879 -14.319 -1.868 1.00 86.88 177 ARG A O 1
ATOM 1400 N N . GLN A 1 178 ? 13.888 -13.539 -2.480 1.00 86.62 178 GLN A N 1
ATOM 1401 C CA . GLN A 1 178 ? 14.647 -14.390 -1.563 1.00 86.62 178 GLN A CA 1
ATOM 1402 C C . GLN A 1 178 ? 14.213 -14.181 -0.113 1.00 86.62 178 GLN A C 1
ATOM 1404 O O . GLN A 1 178 ? 14.005 -15.153 0.608 1.00 86.62 178 GLN A O 1
ATOM 1409 N N . ARG A 1 179 ? 14.015 -12.929 0.320 1.00 84.88 179 ARG A N 1
ATOM 1410 C CA . ARG A 1 179 ? 13.502 -12.645 1.667 1.00 84.88 179 ARG A CA 1
ATOM 1411 C C . ARG A 1 179 ? 12.114 -13.241 1.893 1.00 84.88 179 ARG A C 1
ATOM 1413 O O . ARG A 1 179 ? 11.896 -13.831 2.944 1.00 84.88 179 ARG A O 1
ATOM 1420 N N . LEU A 1 180 ? 11.207 -13.131 0.924 1.00 83.69 180 LEU A N 1
ATOM 1421 C CA . LEU A 1 180 ? 9.870 -13.724 1.021 1.00 83.69 180 LEU A CA 1
ATOM 1422 C C . LEU A 1 180 ? 9.906 -15.258 0.999 1.00 83.69 180 LEU A C 1
ATOM 1424 O O . LEU A 1 180 ? 9.156 -15.902 1.729 1.00 83.69 180 LEU A O 1
ATOM 1428 N N . ASP A 1 181 ? 10.799 -15.853 0.209 1.00 84.06 181 ASP A N 1
ATOM 1429 C CA . ASP A 1 181 ? 11.039 -17.298 0.181 1.00 84.06 181 ASP A CA 1
ATOM 1430 C C . ASP A 1 181 ? 11.586 -17.801 1.526 1.00 84.06 181 ASP A C 1
ATOM 1432 O O . ASP A 1 181 ? 11.192 -18.871 1.990 1.00 84.06 181 ASP A O 1
ATOM 1436 N N . HIS A 1 182 ? 12.467 -17.032 2.174 1.00 82.25 182 HIS A N 1
ATOM 1437 C CA . HIS A 1 182 ? 12.959 -17.326 3.521 1.00 82.25 182 HIS A CA 1
ATOM 1438 C C . HIS A 1 182 ? 11.852 -17.204 4.572 1.00 82.25 182 HIS A C 1
ATOM 1440 O O . HIS A 1 182 ? 11.659 -18.139 5.344 1.00 82.25 182 HIS A O 1
ATOM 1446 N N . GLU A 1 183 ? 11.065 -16.122 4.547 1.00 79.06 183 GLU A N 1
ATOM 1447 C CA . GLU A 1 183 ? 9.909 -15.957 5.443 1.00 79.06 183 GLU A CA 1
ATOM 1448 C C . GLU A 1 183 ? 8.912 -17.122 5.300 1.00 79.06 183 GLU A C 1
ATOM 1450 O O . GLU A 1 183 ? 8.402 -17.619 6.301 1.00 79.06 183 GLU A O 1
ATOM 1455 N N . LYS A 1 184 ? 8.696 -17.623 4.075 1.00 77.06 184 LYS A N 1
ATOM 1456 C CA . LYS A 1 184 ? 7.829 -18.781 3.803 1.00 77.06 184 LYS A CA 1
ATOM 1457 C C . LYS A 1 184 ? 8.395 -20.101 4.341 1.00 77.06 184 LYS A C 1
ATOM 1459 O O . LYS A 1 184 ? 7.626 -20.952 4.776 1.00 77.06 184 LYS A O 1
ATOM 1464 N N . LYS A 1 185 ? 9.715 -20.302 4.275 1.00 77.06 185 LYS A N 1
ATOM 1465 C CA . LYS A 1 185 ? 10.380 -21.544 4.719 1.00 77.06 185 LYS A CA 1
ATOM 1466 C C . LYS A 1 185 ? 10.534 -21.633 6.226 1.00 77.06 185 LYS A C 1
ATOM 1468 O O . LYS A 1 185 ? 10.492 -22.733 6.769 1.00 77.06 185 LYS A O 1
ATOM 1473 N N . ASP A 1 186 ? 10.730 -20.498 6.886 1.00 67.81 186 ASP A N 1
ATOM 1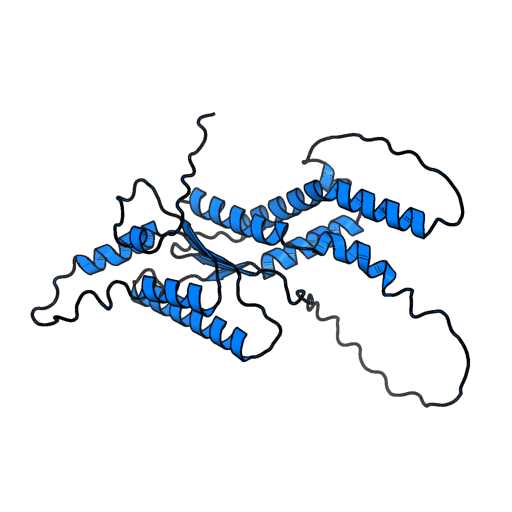474 C CA . ASP A 1 186 ? 11.115 -20.488 8.290 1.00 67.81 186 ASP A CA 1
ATOM 1475 C C . ASP A 1 186 ? 9.989 -20.935 9.236 1.00 67.81 186 ASP A C 1
ATOM 1477 O O . ASP A 1 186 ? 10.260 -21.079 10.424 1.00 67.81 186 ASP A O 1
ATOM 1481 N N . ASN A 1 187 ? 8.745 -21.159 8.769 1.00 57.09 187 ASN A N 1
ATOM 1482 C CA . ASN A 1 187 ? 7.542 -21.490 9.571 1.00 57.09 187 ASN A CA 1
ATOM 1483 C C . ASN A 1 187 ? 7.287 -20.561 10.779 1.00 57.09 187 ASN A C 1
ATOM 1485 O O . ASN A 1 187 ? 6.311 -20.719 11.514 1.00 57.09 187 ASN A O 1
ATOM 1489 N N . ASN A 1 188 ? 8.144 -19.565 10.976 1.00 54.69 188 ASN A N 1
ATOM 1490 C CA . ASN A 1 188 ? 7.952 -18.450 11.859 1.00 54.69 188 ASN A CA 1
ATOM 1491 C C . ASN A 1 188 ? 6.751 -17.697 11.307 1.00 54.69 188 ASN A C 1
ATOM 1493 O O . ASN A 1 188 ? 6.686 -17.425 10.115 1.00 54.69 188 ASN A O 1
ATOM 1497 N N . GLN A 1 189 ? 5.812 -17.392 12.192 1.00 56.19 189 GLN A N 1
ATOM 1498 C CA . GLN A 1 189 ? 4.472 -16.834 11.984 1.00 56.19 189 GLN A CA 1
ATOM 1499 C C . GLN A 1 189 ? 4.379 -15.505 11.190 1.00 56.19 189 GLN A C 1
ATOM 1501 O O . GLN A 1 189 ? 3.409 -14.765 11.320 1.00 56.19 189 GLN A O 1
ATOM 1506 N N . LYS A 1 190 ? 5.382 -15.135 10.392 1.00 61.31 190 LYS A N 1
ATOM 1507 C CA . LYS A 1 190 ? 5.391 -13.942 9.554 1.00 61.31 190 LYS A CA 1
ATOM 1508 C C . LYS A 1 190 ? 4.728 -14.261 8.222 1.00 61.31 190 LYS A C 1
ATOM 1510 O O . LYS A 1 190 ? 5.324 -14.867 7.339 1.00 61.31 190 LYS A O 1
ATOM 1515 N N . GLN A 1 191 ? 3.482 -13.823 8.090 1.00 66.62 191 GLN A N 1
ATOM 1516 C CA . GLN A 1 191 ? 2.751 -13.879 6.834 1.00 66.62 191 GLN A CA 1
ATOM 1517 C C . GLN A 1 191 ? 3.477 -13.061 5.750 1.00 66.62 191 GLN A C 1
ATOM 1519 O O . GLN A 1 191 ? 4.033 -11.983 6.019 1.00 66.62 191 GLN A O 1
ATOM 1524 N N . ALA A 1 192 ? 3.471 -13.588 4.523 1.00 72.38 192 ALA A N 1
ATOM 1525 C CA . ALA A 1 192 ? 3.955 -12.884 3.341 1.00 72.38 192 ALA A CA 1
ATOM 1526 C C . ALA A 1 192 ? 3.212 -11.540 3.172 1.00 72.38 192 ALA A C 1
ATOM 1528 O O . ALA A 1 192 ? 2.068 -11.401 3.620 1.00 72.38 192 ALA A O 1
ATOM 1529 N N . PRO A 1 193 ? 3.834 -10.521 2.552 1.00 81.06 193 PRO A N 1
ATOM 1530 C CA . PRO A 1 193 ? 3.155 -9.266 2.284 1.00 81.06 193 PRO A CA 1
ATOM 1531 C C . PRO A 1 193 ? 1.967 -9.506 1.364 1.00 81.06 193 PRO A C 1
ATOM 1533 O O . PRO A 1 193 ? 2.085 -10.174 0.350 1.00 81.06 193 PRO A O 1
ATOM 1536 N N . THR A 1 194 ? 0.829 -8.909 1.692 1.00 85.50 194 THR A N 1
ATOM 1537 C CA . THR A 1 194 ? -0.385 -9.023 0.873 1.00 85.50 194 THR A CA 1
ATOM 1538 C C . THR A 1 194 ? -0.375 -8.058 -0.310 1.00 85.50 194 THR A C 1
ATOM 1540 O O . THR A 1 194 ? -1.132 -8.232 -1.262 1.00 85.50 194 THR A O 1
ATOM 1543 N N . LEU A 1 195 ? 0.465 -7.017 -0.249 1.00 90.50 195 LEU A N 1
ATOM 1544 C CA . LEU A 1 195 ? 0.497 -5.945 -1.237 1.00 90.50 195 LEU A CA 1
ATOM 1545 C C . LEU A 1 195 ? 1.924 -5.448 -1.496 1.00 90.50 195 LEU A C 1
ATOM 1547 O O . LEU A 1 195 ? 2.650 -5.097 -0.564 1.00 90.50 195 LEU A O 1
ATOM 1551 N N . ILE A 1 196 ? 2.289 -5.343 -2.771 1.00 91.00 196 ILE A N 1
ATOM 1552 C CA . ILE A 1 196 ? 3.480 -4.645 -3.257 1.00 91.00 196 ILE A CA 1
ATOM 1553 C C . ILE A 1 196 ? 3.034 -3.447 -4.085 1.00 91.00 196 ILE A C 1
ATOM 1555 O O . ILE A 1 196 ? 2.212 -3.562 -4.991 1.00 91.00 196 ILE A O 1
ATOM 1559 N N . MET A 1 197 ? 3.592 -2.286 -3.782 1.00 91.25 197 MET A N 1
ATOM 1560 C CA . MET A 1 197 ? 3.314 -1.037 -4.471 1.00 91.25 197 MET A CA 1
ATOM 1561 C C . MET A 1 197 ? 4.586 -0.534 -5.139 1.00 91.25 197 MET A C 1
ATOM 1563 O O . MET A 1 197 ? 5.654 -0.594 -4.540 1.00 91.25 197 MET A O 1
ATOM 1567 N N . VAL A 1 198 ? 4.487 -0.033 -6.365 1.00 88.25 198 VAL A N 1
ATOM 1568 C CA . VAL A 1 198 ? 5.639 0.394 -7.164 1.00 88.25 198 VAL A CA 1
ATOM 1569 C C . VAL A 1 198 ? 5.456 1.847 -7.599 1.00 88.25 198 VAL A C 1
ATOM 1571 O O . VAL A 1 198 ? 4.517 2.159 -8.338 1.00 88.25 198 VAL A O 1
ATOM 1574 N N . ASP A 1 199 ? 6.351 2.727 -7.136 1.00 83.31 199 ASP A N 1
ATOM 1575 C CA . ASP A 1 199 ? 6.360 4.162 -7.458 1.00 83.31 199 ASP A CA 1
ATOM 1576 C C . ASP A 1 199 ? 7.681 4.551 -8.159 1.00 83.31 199 ASP A C 1
ATOM 1578 O O . ASP A 1 199 ? 8.743 4.470 -7.548 1.00 83.31 199 ASP A O 1
ATOM 1582 N N . SER A 1 200 ? 7.709 4.958 -9.432 1.00 77.69 200 SER A N 1
ATOM 1583 C CA . SER A 1 200 ? 6.627 4.916 -10.427 1.00 77.69 200 SER A CA 1
ATOM 1584 C C . SER A 1 200 ? 6.999 4.022 -11.612 1.00 77.69 200 SER A C 1
ATOM 1586 O O . SER A 1 200 ? 8.150 3.989 -12.047 1.00 77.69 200 SER A O 1
ATOM 1588 N N . MET A 1 201 ? 6.012 3.334 -12.191 1.00 76.25 201 MET A N 1
ATOM 1589 C CA . MET A 1 201 ? 6.206 2.486 -13.378 1.00 76.25 201 MET A CA 1
ATOM 1590 C C . MET A 1 201 ? 6.740 3.289 -14.562 1.00 76.25 201 MET A C 1
ATOM 1592 O O . MET A 1 201 ? 7.551 2.793 -15.334 1.00 76.25 201 MET A O 1
ATOM 1596 N N . SER A 1 202 ? 6.336 4.559 -14.672 1.00 74.69 202 SER A N 1
ATOM 1597 C CA . SER A 1 202 ? 6.835 5.456 -15.717 1.00 74.69 202 SER A CA 1
ATOM 1598 C C . SER A 1 202 ? 8.352 5.652 -15.659 1.00 74.69 202 SER A C 1
ATOM 1600 O O . SER A 1 202 ? 8.987 5.867 -16.694 1.00 74.69 202 SER A O 1
ATOM 1602 N N . THR A 1 203 ? 8.952 5.574 -14.468 1.00 72.56 203 THR A N 1
ATOM 1603 C CA . THR A 1 203 ? 10.406 5.656 -14.356 1.00 72.56 203 THR A CA 1
ATOM 1604 C C . THR A 1 203 ? 11.039 4.353 -14.851 1.00 72.56 203 THR A C 1
ATOM 1606 O O . THR A 1 203 ? 11.959 4.407 -15.663 1.00 72.56 203 THR A O 1
ATOM 1609 N N . LEU A 1 204 ? 10.488 3.188 -14.491 1.00 72.25 204 LEU A N 1
ATOM 1610 C CA . LEU A 1 204 ? 10.937 1.888 -15.023 1.00 72.25 204 LEU A CA 1
ATOM 1611 C C . LEU A 1 204 ? 10.898 1.824 -16.557 1.00 72.25 204 LEU A C 1
ATOM 1613 O O . LEU A 1 204 ? 11.821 1.309 -17.186 1.00 72.25 204 LEU A O 1
ATOM 1617 N N . ASP A 1 205 ? 9.861 2.388 -17.171 1.00 70.44 205 ASP A N 1
ATOM 1618 C CA . ASP A 1 205 ? 9.760 2.469 -18.634 1.00 70.44 205 ASP A CA 1
ATOM 1619 C C . ASP A 1 205 ? 10.896 3.293 -19.239 1.00 70.44 205 ASP A C 1
ATOM 1621 O O . ASP A 1 205 ? 11.499 2.918 -20.242 1.00 70.44 205 ASP A O 1
ATOM 1625 N N . SER A 1 206 ? 11.242 4.402 -18.591 1.00 68.25 206 SER A N 1
ATOM 1626 C CA . SER A 1 206 ? 12.329 5.266 -19.051 1.00 68.25 206 SER A CA 1
ATOM 1627 C C . SER A 1 206 ? 13.697 4.580 -18.924 1.00 68.25 206 SER A C 1
ATOM 1629 O O . SER A 1 206 ? 14.554 4.750 -19.792 1.00 68.25 206 SER A O 1
ATOM 1631 N N . SER A 1 207 ? 13.916 3.792 -17.862 1.00 65.62 207 SER A N 1
ATOM 1632 C CA . SER A 1 207 ? 15.188 3.083 -17.651 1.00 65.62 207 SER A CA 1
ATOM 1633 C C . SER A 1 207 ? 15.380 1.918 -18.623 1.00 65.62 207 SER A C 1
ATOM 1635 O O . SER A 1 207 ? 16.499 1.676 -19.080 1.00 65.62 207 SER A O 1
ATOM 1637 N N . THR A 1 208 ? 14.294 1.233 -18.984 1.00 64.44 208 THR A N 1
ATOM 1638 C CA . THR A 1 208 ? 14.309 0.122 -19.945 1.00 64.44 208 THR A CA 1
ATOM 1639 C C . THR A 1 208 ? 14.477 0.612 -21.385 1.00 64.44 208 THR A C 1
ATOM 1641 O O . THR A 1 208 ? 15.320 0.074 -22.101 1.00 64.44 208 THR A O 1
ATOM 1644 N N . GLN A 1 209 ? 13.806 1.698 -21.789 1.00 63.81 209 GLN A N 1
ATOM 1645 C CA . GLN A 1 209 ? 13.976 2.301 -23.123 1.00 63.81 209 GLN A CA 1
ATOM 1646 C C . GLN A 1 209 ? 15.402 2.802 -23.388 1.00 63.81 209 GLN A C 1
ATOM 1648 O O . GLN A 1 209 ? 15.917 2.665 -24.498 1.00 63.81 209 GLN A O 1
ATOM 1653 N N . PHE A 1 210 ? 16.087 3.350 -22.378 1.00 56.69 210 PHE A N 1
ATOM 1654 C CA . PHE A 1 210 ? 17.481 3.773 -22.546 1.00 56.69 210 PHE A CA 1
ATOM 1655 C C . PHE A 1 210 ? 18.396 2.591 -22.909 1.00 56.69 210 PHE A C 1
ATOM 1657 O O . PHE A 1 210 ? 19.286 2.735 -23.748 1.00 56.69 210 PHE A O 1
ATOM 1664 N N . GLN A 1 211 ? 18.142 1.399 -22.359 1.00 57.75 211 GLN A N 1
ATOM 1665 C CA . GLN A 1 211 ? 18.884 0.190 -22.730 1.00 57.75 211 GLN A CA 1
ATOM 1666 C C . GLN A 1 211 ? 18.552 -0.312 -24.141 1.00 57.75 211 GLN A C 1
ATOM 1668 O O . GLN A 1 211 ? 19.426 -0.882 -24.792 1.00 57.75 211 GLN A O 1
ATOM 1673 N N . GLU A 1 212 ? 17.337 -0.071 -24.642 1.00 54.62 212 GLU A N 1
ATOM 1674 C CA . GLU A 1 212 ? 16.958 -0.402 -26.025 1.00 54.62 212 GLU A CA 1
ATOM 1675 C C . GLU A 1 212 ? 17.714 0.440 -27.064 1.00 54.62 212 GLU A C 1
ATOM 1677 O O . GLU A 1 212 ? 17.937 -0.024 -28.182 1.00 54.62 212 GLU A O 1
ATOM 1682 N N . SER A 1 213 ? 18.138 1.656 -26.697 1.00 51.38 213 SER A N 1
ATOM 1683 C CA . SER A 1 213 ? 18.839 2.585 -27.596 1.00 51.38 213 SER A CA 1
ATOM 1684 C C . SER A 1 213 ? 20.330 2.278 -27.804 1.00 51.38 213 SER A C 1
ATOM 1686 O O . SER A 1 213 ? 20.957 2.846 -28.700 1.00 51.38 213 SER A O 1
ATOM 1688 N N . LEU A 1 214 ? 20.912 1.372 -27.009 1.00 54.00 214 LEU A N 1
ATOM 1689 C CA . LEU A 1 214 ? 22.307 0.971 -27.168 1.00 54.00 214 LEU A CA 1
ATOM 1690 C C . LEU A 1 214 ? 22.433 -0.028 -28.330 1.00 54.00 214 LEU A C 1
ATOM 1692 O O . LEU A 1 214 ? 21.707 -1.025 -28.360 1.00 54.00 214 LEU A O 1
ATOM 1696 N N . PRO A 1 215 ? 23.351 0.195 -29.292 1.00 47.78 215 PRO A N 1
ATOM 1697 C CA . PRO A 1 215 ? 23.516 -0.710 -30.417 1.00 47.78 215 PRO A CA 1
ATOM 1698 C C . PRO A 1 215 ? 23.895 -2.093 -29.891 1.00 47.78 215 PRO A C 1
ATOM 1700 O O . PRO A 1 215 ? 24.938 -2.266 -29.260 1.00 47.78 215 PRO A O 1
ATOM 1703 N N . ALA A 1 216 ? 23.038 -3.083 -30.156 1.00 51.91 216 ALA A N 1
ATOM 1704 C CA . ALA A 1 216 ? 23.357 -4.478 -29.906 1.00 51.91 216 ALA A CA 1
ATOM 1705 C C . ALA A 1 216 ? 24.669 -4.788 -30.636 1.00 51.91 216 ALA A C 1
ATOM 1707 O O . ALA A 1 216 ? 24.728 -4.734 -31.867 1.00 51.91 216 ALA A O 1
ATOM 1708 N N . ALA A 1 217 ? 25.737 -5.039 -29.876 1.00 49.59 217 ALA A N 1
ATOM 1709 C CA . ALA A 1 217 ? 27.027 -5.396 -30.439 1.00 49.59 217 ALA A CA 1
ATOM 1710 C C . ALA A 1 217 ? 26.818 -6.552 -31.430 1.00 49.59 217 ALA A C 1
ATOM 1712 O O . ALA A 1 217 ? 26.222 -7.576 -31.078 1.00 49.59 217 ALA A O 1
ATOM 1713 N N . LYS A 1 218 ? 27.245 -6.339 -32.684 1.00 45.03 218 LYS A N 1
ATOM 1714 C CA . LYS A 1 218 ? 27.146 -7.297 -33.794 1.00 45.03 218 LYS A CA 1
ATOM 1715 C C . LYS A 1 218 ? 27.554 -8.692 -33.306 1.00 45.03 218 LYS A C 1
ATOM 1717 O O . LYS A 1 218 ? 28.736 -8.941 -33.105 1.00 45.03 218 LYS A O 1
ATOM 1722 N N . GLY A 1 219 ? 26.578 -9.580 -33.116 1.00 46.22 219 GLY A N 1
ATOM 1723 C CA . GLY A 1 219 ? 26.813 -10.980 -32.746 1.00 46.22 219 GLY A CA 1
ATOM 1724 C C . GLY A 1 219 ? 25.957 -11.517 -31.598 1.00 46.22 219 GLY A C 1
ATOM 1725 O O . GLY A 1 219 ? 25.709 -12.719 -31.569 1.00 46.22 219 GLY A O 1
ATOM 1726 N N . SER A 1 220 ? 25.428 -10.673 -30.705 1.00 42.69 220 SER A N 1
ATOM 1727 C CA . SER A 1 220 ? 24.532 -11.156 -29.642 1.00 42.69 220 SER A CA 1
ATOM 1728 C C . SER A 1 220 ? 23.080 -11.190 -30.107 1.00 42.69 220 SER A C 1
ATOM 1730 O O . SER A 1 220 ? 22.297 -10.278 -29.858 1.00 42.69 220 SER A O 1
ATOM 1732 N N . TYR A 1 221 ? 22.696 -12.307 -30.724 1.00 44.44 221 TYR A N 1
ATOM 1733 C CA . TYR A 1 221 ? 21.303 -12.758 -30.795 1.00 44.44 221 TYR A CA 1
ATOM 1734 C C . TYR A 1 221 ? 20.811 -13.296 -29.431 1.00 44.44 221 TYR A C 1
ATOM 1736 O O . TYR A 1 221 ? 20.016 -14.234 -29.383 1.00 44.44 221 TYR A O 1
ATOM 1744 N N . SER A 1 222 ? 21.250 -12.725 -28.299 1.00 43.03 222 SER A N 1
ATOM 1745 C CA . SER A 1 222 ? 20.567 -12.941 -27.021 1.00 43.03 222 SER A CA 1
ATOM 1746 C C . SER A 1 222 ? 19.309 -12.079 -27.045 1.00 43.03 222 SER A C 1
ATOM 1748 O O . SER A 1 222 ? 19.305 -10.870 -26.806 1.00 43.03 222 SER A O 1
ATOM 1750 N N . GLY A 1 223 ? 18.252 -12.722 -27.531 1.00 42.34 223 GLY A N 1
ATOM 1751 C CA . GLY A 1 223 ? 16.982 -12.116 -27.860 1.00 42.34 223 GLY A CA 1
ATOM 1752 C C . GLY A 1 223 ? 16.303 -11.419 -26.689 1.00 42.34 223 GLY A C 1
ATOM 1753 O O . GLY A 1 223 ? 16.791 -11.334 -25.567 1.00 42.34 223 GLY A O 1
ATOM 1754 N N . LEU A 1 224 ? 15.096 -10.964 -26.987 1.00 47.50 224 LEU A N 1
ATOM 1755 C CA . LEU A 1 224 ? 14.100 -10.298 -26.144 1.00 47.50 224 LEU A CA 1
ATOM 1756 C C . LEU A 1 224 ? 13.808 -10.968 -24.774 1.00 47.50 224 LEU A C 1
ATOM 1758 O O . LEU A 1 224 ? 12.907 -10.527 -24.065 1.00 47.50 224 LEU A O 1
ATOM 1762 N N . SER A 1 225 ? 14.524 -12.035 -24.402 1.00 48.41 225 SER A N 1
ATOM 1763 C CA . SER A 1 225 ? 14.337 -12.804 -23.182 1.00 48.41 225 SER A CA 1
ATOM 1764 C C . SER A 1 225 ? 14.789 -12.061 -21.923 1.00 48.41 225 SER A C 1
ATOM 1766 O O . SER A 1 225 ? 14.002 -11.958 -20.991 1.00 48.41 225 SER A O 1
ATOM 1768 N N . ASP A 1 226 ? 15.983 -11.472 -21.890 1.00 54.81 226 ASP A N 1
ATOM 1769 C CA . ASP A 1 226 ? 16.476 -10.822 -20.656 1.00 54.81 226 ASP A CA 1
ATOM 1770 C C . ASP A 1 226 ? 15.923 -9.395 -20.475 1.00 54.81 226 ASP A C 1
ATOM 1772 O O . ASP A 1 226 ? 15.956 -8.819 -19.385 1.00 54.81 226 ASP A O 1
ATOM 1776 N N . ARG A 1 227 ? 15.344 -8.840 -21.550 1.00 59.19 227 ARG A N 1
ATOM 1777 C CA . ARG A 1 227 ? 14.859 -7.451 -21.647 1.00 59.19 227 ARG A CA 1
ATOM 1778 C C . ARG A 1 227 ? 13.605 -7.160 -20.813 1.00 59.19 227 ARG A C 1
ATOM 1780 O O . ARG A 1 227 ? 13.288 -6.002 -20.591 1.00 59.19 227 ARG A O 1
ATOM 1787 N N . ASN A 1 228 ? 12.924 -8.202 -20.332 1.00 71.19 228 ASN A N 1
ATOM 1788 C CA . ASN A 1 228 ? 11.714 -8.116 -19.501 1.00 71.19 228 ASN A CA 1
ATOM 1789 C C . ASN A 1 228 ? 11.847 -8.888 -18.178 1.00 71.19 228 ASN A C 1
ATOM 1791 O O . ASN A 1 228 ? 10.840 -9.226 -17.552 1.00 71.19 228 ASN A O 1
ATOM 1795 N N . GLU A 1 229 ? 13.069 -9.216 -17.760 1.00 76.88 229 GLU A N 1
ATOM 1796 C CA . GLU A 1 229 ? 13.308 -10.013 -16.555 1.00 76.88 229 GLU A CA 1
ATOM 1797 C C . GLU A 1 229 ? 12.735 -9.354 -15.297 1.00 76.88 229 GLU A C 1
ATOM 1799 O O . GLU A 1 229 ? 12.120 -10.047 -14.494 1.00 76.88 229 GLU A O 1
ATOM 1804 N N . PHE A 1 230 ? 12.800 -8.023 -15.173 1.00 79.00 230 PHE A N 1
ATOM 1805 C CA . PHE A 1 230 ? 12.136 -7.305 -14.077 1.00 79.00 230 PHE A CA 1
ATOM 1806 C C . PHE A 1 230 ? 10.637 -7.647 -13.989 1.00 79.00 230 PHE A C 1
ATOM 1808 O O . PHE A 1 230 ? 10.112 -7.976 -12.926 1.00 79.00 230 PHE A O 1
ATOM 1815 N N . PHE A 1 231 ? 9.939 -7.642 -15.125 1.00 78.06 231 PHE A N 1
ATOM 1816 C CA . PHE A 1 231 ? 8.507 -7.930 -15.173 1.00 78.06 231 PHE A CA 1
ATOM 1817 C C . PHE A 1 231 ? 8.187 -9.396 -14.911 1.00 78.06 231 PHE A C 1
ATOM 1819 O O . PHE A 1 231 ? 7.226 -9.711 -14.211 1.00 78.06 231 PHE A O 1
ATOM 1826 N N . ARG A 1 232 ? 9.008 -10.305 -15.441 1.00 80.19 232 ARG A N 1
ATOM 1827 C CA . ARG A 1 232 ? 8.876 -11.734 -15.148 1.00 80.19 232 ARG A CA 1
ATOM 1828 C C . ARG A 1 232 ? 9.093 -12.010 -13.671 1.00 80.19 232 ARG A C 1
ATOM 1830 O O . ARG A 1 232 ? 8.372 -12.828 -13.114 1.00 80.19 232 ARG A O 1
ATOM 1837 N N . GLN A 1 233 ? 10.042 -11.329 -13.037 1.00 82.50 233 GLN A N 1
ATOM 1838 C CA . GLN A 1 233 ? 10.266 -11.446 -11.602 1.00 82.50 233 GLN A CA 1
ATOM 1839 C C . GLN A 1 233 ? 9.075 -10.925 -10.801 1.00 82.50 233 GLN A C 1
ATOM 1841 O O . GLN A 1 233 ? 8.655 -11.613 -9.876 1.00 82.50 233 GLN A O 1
ATOM 1846 N N . LEU A 1 234 ? 8.460 -9.802 -11.191 1.00 84.44 234 LEU A N 1
ATOM 1847 C CA . LEU A 1 234 ? 7.217 -9.337 -10.561 1.00 84.44 234 LEU A CA 1
ATOM 1848 C C . LEU A 1 234 ? 6.078 -10.355 -10.687 1.00 84.44 234 LEU A C 1
ATOM 1850 O O . LEU A 1 234 ? 5.411 -10.637 -9.697 1.00 84.44 234 LEU A O 1
ATOM 1854 N N . ILE A 1 235 ? 5.867 -10.933 -11.875 1.00 84.31 235 ILE A N 1
ATOM 1855 C CA . ILE A 1 235 ? 4.837 -11.964 -12.090 1.00 84.31 235 ILE A CA 1
ATOM 1856 C C . ILE A 1 235 ? 5.131 -13.208 -11.249 1.00 84.31 235 ILE A C 1
ATOM 1858 O O . ILE A 1 235 ? 4.255 -13.689 -10.540 1.00 84.31 235 ILE A O 1
ATOM 1862 N N . ARG A 1 236 ? 6.373 -13.704 -11.277 1.00 85.44 236 ARG A N 1
ATOM 1863 C CA . ARG A 1 236 ? 6.787 -14.857 -10.466 1.00 85.44 236 ARG A CA 1
ATOM 1864 C C . ARG A 1 236 ? 6.562 -14.600 -8.981 1.00 85.44 236 ARG A C 1
ATOM 1866 O O . ARG A 1 236 ? 6.106 -15.493 -8.281 1.00 85.44 236 ARG A O 1
ATOM 1873 N N . LEU A 1 237 ? 6.863 -13.393 -8.509 1.00 86.19 237 LEU A N 1
ATOM 1874 C CA . LEU A 1 237 ? 6.678 -13.011 -7.115 1.00 86.19 237 LEU A CA 1
ATOM 1875 C C . LEU A 1 237 ? 5.187 -12.950 -6.751 1.00 86.19 237 LEU A C 1
ATOM 1877 O O . LEU A 1 237 ? 4.794 -13.509 -5.728 1.00 86.19 237 LEU A O 1
ATOM 1881 N N . ARG A 1 238 ? 4.354 -12.348 -7.612 1.00 87.75 238 ARG A N 1
ATOM 1882 C CA . ARG A 1 238 ? 2.886 -12.345 -7.485 1.00 87.75 238 ARG A CA 1
ATOM 1883 C C . ARG A 1 238 ? 2.340 -13.765 -7.351 1.00 87.75 238 ARG A C 1
ATOM 1885 O O . ARG A 1 238 ? 1.575 -14.034 -6.433 1.00 87.75 238 ARG A O 1
ATOM 1892 N N . ASP A 1 239 ? 2.752 -14.655 -8.249 1.00 86.69 239 ASP A N 1
ATOM 1893 C CA . ASP A 1 239 ? 2.209 -16.011 -8.349 1.00 86.69 239 ASP A CA 1
ATOM 1894 C C . ASP A 1 239 ? 2.732 -16.929 -7.225 1.00 86.69 239 ASP A C 1
ATOM 1896 O O . ASP A 1 239 ? 1.993 -17.768 -6.722 1.00 86.69 239 ASP A O 1
ATOM 1900 N N . ALA A 1 240 ? 3.985 -16.766 -6.784 1.00 85.94 240 ALA A N 1
ATOM 1901 C CA . ALA A 1 240 ? 4.595 -17.618 -5.755 1.00 85.94 240 ALA A CA 1
ATOM 1902 C C . ALA A 1 240 ? 4.152 -17.293 -4.315 1.00 85.94 240 ALA A C 1
ATOM 1904 O O . ALA A 1 240 ? 4.182 -18.173 -3.440 1.00 85.94 240 ALA A O 1
ATOM 1905 N N . HIS A 1 241 ? 3.787 -16.031 -4.067 1.00 84.31 241 HIS A N 1
ATOM 1906 C CA . HIS A 1 241 ? 3.454 -15.509 -2.738 1.00 84.31 241 HIS A CA 1
ATOM 1907 C C . HIS A 1 241 ? 2.022 -14.955 -2.634 1.00 84.31 241 HIS A C 1
ATOM 1909 O O . HIS A 1 241 ? 1.678 -14.418 -1.587 1.00 84.31 241 HIS A O 1
ATOM 1915 N N . GLU A 1 242 ? 1.208 -15.079 -3.689 1.00 86.12 242 GLU A N 1
ATOM 1916 C CA . GLU A 1 242 ? -0.192 -14.615 -3.741 1.00 86.12 242 GLU A CA 1
ATOM 1917 C C . GLU A 1 242 ? -0.355 -13.128 -3.367 1.00 86.12 242 GLU A C 1
ATOM 1919 O O . GLU A 1 242 ? -1.247 -12.728 -2.620 1.00 86.12 242 GLU A O 1
ATOM 1924 N N . VAL A 1 243 ? 0.538 -12.285 -3.891 1.00 88.25 243 VAL A N 1
ATOM 1925 C CA . VAL A 1 243 ? 0.633 -10.860 -3.526 1.00 88.25 243 VAL A CA 1
ATOM 1926 C C . VAL A 1 243 ? -0.060 -9.991 -4.562 1.00 88.25 243 VAL A C 1
ATOM 1928 O O . VAL A 1 243 ? 0.173 -10.150 -5.757 1.00 88.25 243 VAL A O 1
ATOM 1931 N N . ALA A 1 244 ? -0.847 -9.002 -4.141 1.00 90.25 244 ALA A N 1
ATOM 1932 C CA . ALA A 1 244 ? -1.351 -7.986 -5.060 1.00 90.25 244 ALA A CA 1
ATOM 1933 C C . ALA A 1 244 ? -0.232 -7.003 -5.447 1.00 90.25 244 ALA A C 1
ATOM 1935 O O . ALA A 1 244 ? 0.534 -6.568 -4.591 1.00 90.25 244 ALA A O 1
ATOM 1936 N N . ILE A 1 245 ? -0.147 -6.606 -6.720 1.00 89.69 245 ILE A N 1
ATOM 1937 C CA . ILE A 1 245 ? 0.824 -5.602 -7.184 1.00 89.69 245 ILE A CA 1
ATOM 1938 C C . ILE A 1 245 ? 0.079 -4.376 -7.709 1.00 89.69 245 ILE A C 1
ATOM 1940 O O . ILE A 1 245 ? -0.748 -4.492 -8.612 1.00 89.69 245 ILE A O 1
ATOM 1944 N N . ILE A 1 246 ? 0.398 -3.199 -7.170 1.00 89.56 246 ILE A N 1
ATOM 1945 C CA . ILE A 1 246 ? -0.134 -1.906 -7.612 1.00 89.56 246 ILE A CA 1
ATOM 1946 C C . ILE A 1 246 ? 1.015 -1.049 -8.138 1.00 89.56 246 ILE A C 1
ATOM 1948 O O . ILE A 1 246 ? 1.977 -0.783 -7.424 1.00 89.56 246 ILE A O 1
ATOM 1952 N N . GLY A 1 247 ? 0.902 -0.579 -9.376 1.00 86.88 247 GLY A N 1
ATOM 1953 C CA . GLY A 1 247 ? 1.865 0.333 -9.987 1.00 86.88 247 GLY A CA 1
ATOM 1954 C C . GLY A 1 247 ? 1.237 1.681 -10.322 1.00 86.88 247 GLY A C 1
ATOM 1955 O O . GLY A 1 247 ? 0.114 1.731 -10.822 1.00 86.88 247 GLY A O 1
ATOM 1956 N N . THR A 1 248 ? 1.961 2.776 -10.089 1.00 84.31 248 THR A N 1
ATOM 1957 C CA . THR A 1 248 ? 1.542 4.125 -10.508 1.00 84.31 248 THR A CA 1
ATOM 1958 C C . THR A 1 248 ? 2.256 4.533 -11.796 1.00 84.31 248 THR A C 1
ATOM 1960 O O . THR A 1 248 ? 3.469 4.393 -11.929 1.00 84.31 248 THR A O 1
ATOM 1963 N N . SER A 1 249 ? 1.527 5.078 -12.770 1.00 78.81 249 SER A N 1
ATOM 1964 C CA . SER A 1 249 ? 2.122 5.623 -13.999 1.00 78.81 249 SER A CA 1
ATOM 1965 C C . SER A 1 249 ? 1.476 6.952 -14.386 1.00 78.81 249 SER A C 1
ATOM 1967 O O . SER A 1 249 ? 0.342 7.232 -14.002 1.00 78.81 249 SER A O 1
ATOM 1969 N N . LEU A 1 250 ? 2.210 7.791 -15.123 1.00 73.94 250 LEU A N 1
ATOM 1970 C CA . LEU A 1 250 ? 1.658 9.000 -15.738 1.00 73.94 250 LEU A CA 1
ATOM 1971 C C . LEU A 1 250 ? 1.026 8.654 -17.076 1.00 73.94 250 LEU A C 1
ATOM 1973 O O . LEU A 1 250 ? 1.678 8.069 -17.930 1.00 73.94 250 LEU A O 1
ATOM 1977 N N . THR A 1 251 ? -0.193 9.131 -17.294 1.00 65.62 251 THR A N 1
ATOM 1978 C CA . THR A 1 251 ? -0.883 9.045 -18.586 1.00 65.62 251 THR A CA 1
ATOM 1979 C C . THR A 1 251 ? -0.185 9.828 -19.704 1.00 65.62 251 THR A C 1
ATOM 1981 O O . THR A 1 251 ? -0.397 9.517 -20.871 1.00 65.62 251 THR A O 1
ATOM 1984 N N . THR A 1 252 ? 0.663 10.812 -19.374 1.00 60.88 252 THR A N 1
ATOM 1985 C CA . THR A 1 252 ? 1.462 11.576 -20.351 1.00 60.88 252 THR A CA 1
ATOM 1986 C C . THR A 1 252 ? 2.733 10.861 -20.806 1.00 60.88 252 THR A C 1
ATOM 1988 O O . THR A 1 252 ? 3.294 11.231 -21.835 1.00 60.88 252 THR A O 1
ATOM 1991 N N . ALA A 1 253 ? 3.188 9.838 -20.076 1.00 54.22 253 ALA A N 1
ATOM 1992 C CA . ALA A 1 253 ? 4.183 8.911 -20.593 1.00 54.22 253 ALA A CA 1
ATOM 1993 C C . ALA A 1 253 ? 3.437 7.984 -21.559 1.00 54.22 253 ALA A C 1
ATOM 1995 O O . ALA A 1 253 ? 2.471 7.337 -21.156 1.00 54.22 253 ALA A O 1
ATOM 1996 N N . GLY A 1 254 ? 3.806 8.002 -22.843 1.00 53.28 254 GLY A N 1
ATOM 1997 C CA . GLY A 1 254 ? 3.114 7.259 -23.899 1.00 53.28 254 GLY A CA 1
ATOM 1998 C C . GLY A 1 254 ? 2.816 5.804 -23.520 1.00 53.28 254 GLY A C 1
ATOM 1999 O O . GLY A 1 254 ? 3.472 5.229 -22.654 1.00 53.28 254 GLY A O 1
ATOM 2000 N N . ARG A 1 255 ? 1.804 5.201 -24.160 1.00 54.38 255 ARG A N 1
ATOM 2001 C CA . ARG A 1 255 ? 1.399 3.814 -23.885 1.00 54.38 255 ARG A CA 1
ATOM 2002 C C . ARG A 1 255 ? 2.607 2.883 -23.999 1.00 54.38 255 ARG A C 1
ATOM 2004 O O . ARG A 1 255 ? 3.049 2.568 -25.099 1.00 54.38 255 ARG A O 1
ATOM 2011 N N . CYS A 1 256 ? 3.133 2.440 -22.864 1.00 54.47 256 CYS A N 1
ATOM 2012 C CA . CYS A 1 256 ? 4.161 1.420 -22.852 1.00 54.47 256 CYS A CA 1
ATOM 2013 C C . CYS A 1 256 ? 3.473 0.064 -23.069 1.00 54.47 256 CYS A C 1
ATOM 2015 O O . CYS A 1 256 ? 2.762 -0.447 -22.200 1.00 54.47 256 CYS A O 1
ATOM 2017 N N . SER A 1 257 ? 3.653 -0.487 -24.271 1.00 57.69 257 SER A N 1
ATOM 2018 C CA . SER A 1 257 ? 3.011 -1.718 -24.758 1.00 57.69 257 SER A CA 1
ATOM 2019 C C . SER A 1 257 ? 3.387 -2.970 -2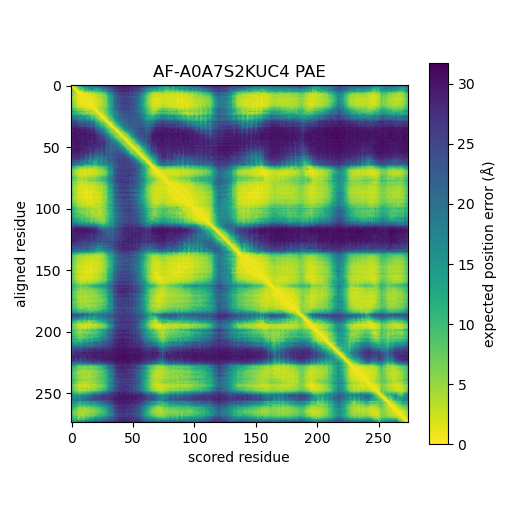3.957 1.00 57.69 257 SER A C 1
ATOM 2021 O O . SER A 1 257 ? 2.715 -3.998 -24.049 1.00 57.69 257 SER A O 1
ATOM 2023 N N . ILE A 1 258 ? 4.456 -2.898 -23.158 1.00 63.28 258 ILE A N 1
ATOM 2024 C CA . ILE A 1 258 ? 4.967 -4.024 -22.372 1.00 63.28 258 ILE A CA 1
ATOM 2025 C C . ILE A 1 258 ? 4.093 -4.264 -21.131 1.00 63.28 258 ILE A C 1
ATOM 2027 O O . ILE A 1 258 ? 3.788 -5.415 -20.812 1.00 63.28 258 ILE A O 1
ATOM 2031 N N . TRP A 1 259 ? 3.598 -3.201 -20.485 1.00 66.56 259 TRP A N 1
ATOM 2032 C CA . TRP A 1 259 ? 2.716 -3.307 -19.314 1.00 66.56 259 TRP A CA 1
ATOM 2033 C C . TRP A 1 259 ? 1.332 -3.838 -19.632 1.00 66.56 259 TRP A C 1
ATOM 2035 O O . TRP A 1 259 ? 0.740 -4.523 -18.801 1.00 66.56 259 TRP A O 1
ATOM 2045 N N . GLU A 1 260 ? 0.806 -3.531 -20.818 1.00 67.62 260 GLU A N 1
ATOM 2046 C CA . GLU A 1 260 ? -0.559 -3.913 -21.198 1.00 67.62 260 GLU A CA 1
ATOM 2047 C C . GLU A 1 260 ? -0.779 -5.430 -21.134 1.00 67.62 260 GLU A C 1
ATOM 2049 O O . GLU A 1 260 ? -1.901 -5.879 -20.936 1.00 67.62 260 GLU A O 1
ATOM 2054 N N . LYS A 1 261 ? 0.295 -6.226 -21.215 1.00 70.38 261 LYS A N 1
ATOM 2055 C CA . LYS A 1 261 ? 0.239 -7.690 -21.114 1.00 70.38 261 LYS A CA 1
ATOM 2056 C C . LYS A 1 261 ? 0.169 -8.224 -19.680 1.00 70.38 261 LYS A C 1
ATOM 2058 O O . LYS A 1 261 ? -0.117 -9.401 -19.492 1.00 70.38 261 LYS A O 1
ATOM 2063 N N . ILE A 1 262 ? 0.483 -7.398 -18.683 1.00 72.88 262 ILE A N 1
ATOM 2064 C CA . ILE A 1 262 ? 0.643 -7.805 -17.274 1.00 72.88 262 ILE A CA 1
ATOM 2065 C C . ILE A 1 262 ? -0.395 -7.121 -16.383 1.00 72.88 262 ILE A C 1
ATOM 2067 O O . ILE A 1 262 ? -0.808 -7.667 -15.359 1.00 72.88 262 ILE A O 1
ATOM 2071 N N . VAL A 1 263 ? -0.825 -5.923 -16.775 1.00 80.75 263 VAL A N 1
ATOM 2072 C CA . VAL A 1 263 ? -1.854 -5.155 -16.082 1.00 80.75 263 VAL A CA 1
ATOM 2073 C C . VAL A 1 263 ? -3.194 -5.872 -16.211 1.00 80.75 263 VAL A C 1
ATOM 2075 O O . VAL A 1 263 ? -3.731 -6.014 -17.304 1.00 80.75 263 VAL A O 1
ATOM 2078 N N . THR A 1 264 ? -3.752 -6.290 -15.077 1.00 85.25 264 THR A N 1
ATOM 2079 C CA . THR A 1 264 ? -5.087 -6.903 -15.026 1.00 85.25 264 THR A CA 1
ATOM 2080 C C . THR A 1 264 ? -6.194 -5.855 -14.949 1.00 85.25 264 THR A C 1
ATOM 2082 O O . THR A 1 264 ? -7.262 -6.048 -15.516 1.00 85.25 264 THR A O 1
ATOM 2085 N N . HIS A 1 265 ? -5.941 -4.733 -14.270 1.00 87.75 265 HIS A N 1
ATOM 2086 C CA . HIS A 1 265 ? -6.906 -3.656 -14.063 1.00 87.75 265 HIS A CA 1
ATOM 2087 C C . HIS A 1 265 ? -6.211 -2.300 -14.167 1.00 87.75 265 HIS A C 1
ATOM 2089 O O . HIS A 1 265 ? -5.102 -2.121 -13.660 1.00 87.75 265 HIS A O 1
ATOM 2095 N N . ARG A 1 266 ? -6.878 -1.323 -14.791 1.00 84.19 266 ARG A N 1
ATOM 2096 C CA . ARG A 1 266 ? -6.404 0.062 -14.867 1.00 84.19 266 ARG A CA 1
ATOM 2097 C C . ARG A 1 266 ? -7.436 0.991 -14.245 1.00 84.19 266 ARG A C 1
ATOM 2099 O O . ARG A 1 266 ? -8.602 0.964 -14.620 1.00 84.19 266 ARG A O 1
ATOM 2106 N N . VAL A 1 267 ? -6.971 1.838 -13.335 1.00 85.75 267 VAL A N 1
ATOM 2107 C CA . VAL A 1 267 ? -7.765 2.905 -12.727 1.00 85.75 267 VAL A CA 1
ATOM 2108 C C . VAL A 1 267 ? -7.097 4.232 -13.058 1.00 85.75 267 VAL A C 1
ATOM 2110 O O . VAL A 1 267 ? -5.909 4.412 -12.790 1.00 85.75 267 VAL A O 1
ATOM 2113 N N . SER A 1 268 ? -7.855 5.147 -13.655 1.00 83.38 268 SER A N 1
ATOM 2114 C CA . SER A 1 268 ? -7.418 6.522 -13.899 1.00 83.38 268 SER A CA 1
ATOM 2115 C C . SER A 1 268 ? -7.922 7.408 -12.766 1.00 83.38 268 SER A C 1
ATOM 2117 O O . SER A 1 268 ? -9.100 7.355 -12.421 1.00 83.38 268 SER A O 1
ATOM 2119 N N . ILE A 1 269 ? -7.030 8.210 -12.184 1.00 80.50 269 ILE A N 1
ATOM 2120 C CA . ILE A 1 269 ? -7.373 9.180 -11.141 1.00 80.50 269 ILE A CA 1
ATOM 2121 C C . ILE A 1 269 ? -7.058 10.566 -11.687 1.00 80.50 269 ILE A C 1
ATOM 2123 O O . ILE A 1 269 ? -5.905 10.870 -11.995 1.00 80.50 269 ILE A O 1
ATOM 2127 N N . GLU A 1 270 ? -8.085 11.399 -11.791 1.00 80.75 270 GLU A N 1
ATOM 2128 C CA . GLU A 1 270 ? -7.976 12.778 -12.252 1.00 80.75 270 GLU A CA 1
ATOM 2129 C C . GLU A 1 270 ? -8.258 13.726 -11.089 1.00 80.75 270 GLU A C 1
ATOM 2131 O O . GLU A 1 270 ? -9.093 13.454 -10.223 1.00 80.75 270 GLU A O 1
ATOM 2136 N N . LYS A 1 271 ? -7.525 14.841 -11.036 1.00 78.19 271 LYS A N 1
ATOM 2137 C CA . LYS A 1 271 ? -7.808 15.883 -10.052 1.00 78.19 271 LYS A CA 1
ATOM 2138 C C . LYS A 1 271 ? -9.112 16.564 -10.466 1.00 78.19 271 LYS A C 1
ATOM 2140 O O . LYS A 1 271 ? -9.164 17.139 -11.550 1.00 78.19 271 LYS A O 1
ATOM 2145 N N . GLY A 1 272 ? -10.124 16.535 -9.598 1.00 80.25 272 GLY A N 1
ATOM 2146 C CA . GLY A 1 272 ? -11.342 17.318 -9.800 1.00 80.25 272 GLY A CA 1
ATOM 2147 C C . GLY A 1 272 ? -11.000 18.802 -9.956 1.00 80.25 272 GLY A C 1
ATOM 2148 O O . GLY A 1 272 ? -10.256 19.353 -9.140 1.00 80.25 272 GLY A O 1
ATOM 2149 N N . MET A 1 273 ? -11.489 19.424 -11.030 1.00 64.81 273 MET A N 1
ATOM 2150 C CA . MET A 1 273 ? -11.395 20.869 -11.234 1.00 64.81 273 MET A CA 1
ATOM 2151 C C . MET A 1 273 ? -12.459 21.546 -10.369 1.00 64.81 273 MET A C 1
ATOM 2153 O O . MET A 1 273 ? -13.553 21.815 -10.852 1.00 64.81 273 MET A O 1
ATOM 2157 N N . ASN A 1 274 ? -12.134 21.774 -9.098 1.00 44.91 274 ASN A N 1
ATOM 2158 C CA . ASN A 1 274 ? -12.908 22.621 -8.192 1.00 44.91 274 ASN A CA 1
ATOM 2159 C C . ASN A 1 274 ? -12.039 23.794 -7.747 1.00 44.91 274 ASN A C 1
ATOM 2161 O O . ASN A 1 274 ? -10.871 23.532 -7.364 1.00 44.91 274 ASN A O 1
#

Solvent-accessible surface area (backbone atoms only — not comparable to full-atom values): 17000 Å² total; per-residue (Å²): 115,76,66,57,52,49,53,54,40,37,51,53,23,35,54,39,36,71,61,53,59,66,87,51,47,79,67,56,57,71,56,75,74,61,78,80,74,82,84,90,82,88,84,86,88,83,81,93,76,76,91,73,78,80,72,73,86,72,82,70,73,76,70,61,65,80,63,67,25,37,37,34,40,32,65,72,72,66,77,50,69,67,59,43,52,49,31,29,48,51,28,41,51,50,45,50,59,76,41,41,67,62,52,50,50,54,50,51,54,51,48,54,71,69,38,84,68,77,83,90,83,89,85,86,90,81,90,82,65,89,86,63,50,76,77,75,48,51,75,67,52,52,52,52,51,52,53,46,43,54,51,42,55,76,32,54,44,79,45,63,46,90,49,79,45,66,67,36,48,38,50,45,52,50,53,50,46,51,52,51,54,47,42,67,68,64,72,53,69,58,65,69,47,47,33,39,35,36,45,43,48,53,54,56,52,54,47,53,52,57,62,67,71,52,79,74,62,92,82,68,81,75,57,82,67,71,80,45,46,58,58,51,50,52,51,51,46,28,70,76,59,70,29,46,78,46,71,43,68,56,86,85,54,69,89,60,75,75,50,67,80,71,58,88,77,85,85,88,87,76,84,79,93,122

Mean predicted aligned error: 14.35 Å

Nearest PDB structures (foldseek):
  8gbj-assembly1_X  TM=7.489E-01  e=1.303E-04  Homo sapiens
  2c61-assembly1_B  TM=4.215E-01  e=1.508E+00  Methanosarcina mazei Go1
  4kyr-assembly1_A  TM=2.760E-01  e=1.591E+00  Arabidopsis thaliana
  6pk5-assembly1_C  TM=2.271E-01  e=2.733E+00  Methanotorris igneus
  6pk5-assembly2_F  TM=2.351E-01  e=2.885E+00  Methanotorris igneus

Radius of gyration: 25.67 Å; Cα contacts (8 Å, |Δi|>4): 219; chains: 1; bounding box: 58×51×85 Å

InterPro domains:
  IPR027417 P-loop containing nucleoside triphosphate hydrolase [G3DSA:3.40.50.300] (1-274)